Protein AF-A0A956DE74-F1 (afdb_monomer)

Solvent-accessible surface area (backbone atoms only — not comparable to full-atom values): 10924 Å² total; per-residue (Å²): 133,55,76,66,56,52,53,53,52,54,51,69,77,51,49,70,63,60,55,47,52,51,49,52,47,50,54,48,51,54,51,48,54,56,47,51,56,50,48,54,52,49,49,66,76,42,66,45,54,47,81,46,73,56,97,88,38,84,40,80,44,70,53,99,63,85,90,82,67,62,62,84,73,90,62,83,49,41,67,66,88,83,45,80,49,43,76,36,37,18,52,53,67,50,75,61,94,42,78,63,86,67,88,74,38,61,48,18,17,45,29,41,37,35,48,41,28,54,29,36,34,43,19,49,28,39,47,44,39,62,63,38,54,40,60,27,71,48,42,53,51,59,56,88,32,68,38,53,41,55,70,26,48,49,58,46,61,32,60,27,35,41,36,67,18,40,49,27,41,39,45,30,42,28,45,36,43,33,49,33,54,60,24,42,41,38,38,68,52,80,41,78,43,75,54,56,74,50,83,52,131

Structure (mmCIF, N/CA/C/O backbone):
data_AF-A0A956DE74-F1
#
_entry.id   AF-A0A956DE74-F1
#
loop_
_atom_site.group_PDB
_atom_site.id
_atom_site.type_symbol
_atom_site.label_atom_id
_atom_site.label_alt_id
_atom_site.label_comp_id
_atom_site.label_asym_id
_atom_site.label_entity_id
_atom_site.label_seq_id
_atom_site.pdbx_PDB_ins_code
_atom_site.Cartn_x
_atom_site.Cartn_y
_atom_site.Cartn_z
_atom_site.occupancy
_atom_site.B_iso_or_equiv
_atom_site.auth_seq_id
_atom_site.auth_comp_id
_atom_site.auth_asym_id
_atom_site.auth_atom_id
_atom_site.pdbx_PDB_model_num
ATOM 1 N N . VAL A 1 1 ? -47.817 22.800 61.074 1.00 56.66 1 VAL A N 1
ATOM 2 C CA . VAL A 1 1 ? -46.399 22.626 60.696 1.00 56.66 1 VAL A CA 1
ATOM 3 C C . VAL A 1 1 ? -45.781 24.006 60.689 1.00 56.66 1 VAL A C 1
ATOM 5 O O . VAL A 1 1 ? -46.282 24.863 59.968 1.00 56.66 1 VAL A O 1
ATOM 8 N N . THR A 1 2 ? -44.833 24.274 61.583 1.00 64.94 2 THR A N 1
ATOM 9 C CA . THR A 1 2 ? -44.181 25.591 61.629 1.00 64.94 2 THR A CA 1
ATOM 10 C C . THR A 1 2 ? -43.198 25.711 60.459 1.00 64.94 2 THR A C 1
ATOM 12 O O . THR A 1 2 ? -42.744 24.703 59.921 1.00 64.94 2 THR A O 1
ATOM 15 N N . THR A 1 3 ? -42.868 26.925 60.018 1.00 60.88 3 THR A N 1
ATOM 16 C CA . THR A 1 3 ? -41.879 27.138 58.940 1.00 60.88 3 THR A CA 1
ATOM 17 C C . THR A 1 3 ? -40.500 26.568 59.296 1.00 60.88 3 THR A C 1
ATOM 19 O O . THR A 1 3 ? -39.758 26.147 58.410 1.00 60.88 3 THR A O 1
ATOM 22 N N . THR A 1 4 ? -40.195 26.472 60.591 1.00 62.28 4 THR A N 1
ATOM 23 C CA . THR A 1 4 ? -39.001 25.823 61.143 1.00 62.28 4 THR A CA 1
ATOM 24 C C . THR A 1 4 ? -39.020 24.303 60.941 1.00 62.28 4 THR A C 1
ATOM 26 O O . THR A 1 4 ? -38.010 23.742 60.523 1.00 62.28 4 THR A O 1
ATOM 29 N N . ASP A 1 5 ? -40.162 23.629 61.119 1.00 6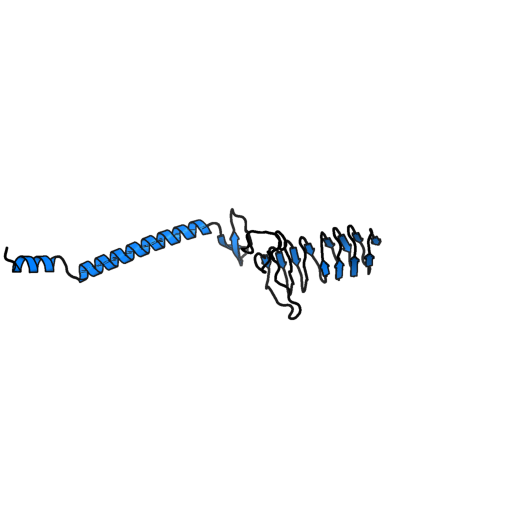7.00 5 ASP A N 1
ATOM 30 C CA . ASP A 1 5 ? -40.283 22.183 60.845 1.00 67.00 5 ASP A CA 1
ATOM 31 C C . ASP A 1 5 ? -40.059 21.864 59.364 1.00 67.00 5 ASP A C 1
ATOM 33 O O . ASP A 1 5 ? -39.419 20.869 59.024 1.00 67.00 5 ASP A O 1
ATOM 37 N N . LEU A 1 6 ? -40.552 22.729 58.470 1.00 65.38 6 LEU A N 1
ATOM 38 C CA . LEU A 1 6 ? -40.408 22.538 57.029 1.00 65.38 6 LEU A CA 1
ATOM 39 C C . LEU A 1 6 ? -38.949 22.690 56.582 1.00 65.38 6 LEU A C 1
ATOM 41 O O . LEU A 1 6 ? -38.472 21.870 55.808 1.00 65.38 6 LEU A O 1
ATOM 45 N N . ALA A 1 7 ? -38.228 23.689 57.099 1.00 63.50 7 ALA A N 1
ATOM 46 C CA . ALA A 1 7 ? -36.814 23.903 56.784 1.00 63.50 7 ALA A CA 1
ATOM 47 C C . ALA A 1 7 ? -35.923 22.757 57.292 1.00 63.50 7 ALA A C 1
ATOM 49 O O . ALA A 1 7 ? -35.018 22.319 56.586 1.00 63.50 7 ALA A O 1
ATOM 50 N N . THR A 1 8 ? -36.216 22.232 58.483 1.00 66.31 8 THR A N 1
ATOM 51 C CA . THR A 1 8 ? -35.467 21.112 59.074 1.00 66.31 8 THR A CA 1
ATOM 52 C C . THR A 1 8 ? -35.739 19.803 58.327 1.00 66.31 8 THR A C 1
ATOM 54 O O . THR A 1 8 ? -34.818 19.033 58.076 1.00 66.31 8 THR A O 1
ATOM 57 N N . THR A 1 9 ? -36.986 19.590 57.893 1.00 65.50 9 THR A N 1
ATOM 58 C CA . THR A 1 9 ? -37.369 18.439 57.059 1.00 65.50 9 THR A CA 1
ATOM 59 C C . THR A 1 9 ? -36.762 18.544 55.656 1.00 65.50 9 THR A C 1
ATOM 61 O O . THR A 1 9 ? -36.261 17.564 55.123 1.00 65.50 9 THR A O 1
ATOM 64 N N . LEU A 1 10 ? -36.737 19.731 55.044 1.00 62.66 10 LEU A N 1
ATOM 65 C CA . LEU A 1 10 ? -36.138 19.914 53.718 1.00 62.66 10 LEU A CA 1
ATOM 66 C C . LEU A 1 10 ? -34.612 19.713 53.748 1.00 62.66 10 LEU A C 1
ATOM 68 O O . LEU A 1 10 ? -34.058 19.099 52.841 1.00 62.66 10 LEU A O 1
ATOM 72 N N . ALA A 1 11 ? -33.950 20.162 54.820 1.00 62.94 11 ALA A N 1
ATOM 73 C CA . ALA A 1 11 ? -32.525 19.935 55.055 1.00 62.94 11 ALA A CA 1
ATOM 74 C C . ALA A 1 11 ? -32.190 18.465 55.374 1.00 62.94 11 ALA A C 1
ATOM 76 O O . ALA A 1 11 ? -31.088 18.020 55.070 1.00 62.94 11 ALA A O 1
ATOM 77 N N . SER A 1 12 ? -33.125 17.692 55.945 1.00 62.25 12 SER A N 1
ATOM 78 C CA . SER A 1 12 ? -32.927 16.254 56.178 1.00 62.25 12 SER A CA 1
ATOM 79 C C . SER A 1 12 ? -33.115 15.400 54.922 1.00 62.25 12 SER A C 1
ATOM 81 O O . SER A 1 12 ? -32.671 14.260 54.905 1.00 62.25 12 SER A O 1
ATOM 83 N N . TYR A 1 13 ? -33.798 15.917 53.896 1.00 58.00 13 TYR A N 1
ATOM 84 C CA . TYR A 1 13 ? -34.001 15.227 52.614 1.00 58.00 13 TYR A CA 1
ATOM 85 C C . TYR A 1 13 ? -32.890 15.491 51.593 1.00 58.00 13 TYR A C 1
ATOM 87 O O . TYR A 1 13 ? -32.813 14.806 50.576 1.00 58.00 13 TYR A O 1
ATOM 95 N N . VAL A 1 14 ? -32.057 16.501 51.833 1.00 57.69 14 VAL A N 1
ATOM 96 C CA . VAL A 1 14 ? -30.986 16.919 50.932 1.00 57.69 14 VAL A CA 1
ATOM 97 C C . VAL A 1 14 ? -29.757 17.185 51.783 1.00 57.69 14 VAL A C 1
ATOM 99 O O . VAL A 1 14 ? -29.447 18.328 52.120 1.00 57.69 14 VAL A O 1
ATOM 102 N N . THR A 1 15 ? -29.030 16.126 52.131 1.00 61.47 15 THR A N 1
ATOM 103 C CA . THR A 1 15 ? -27.623 16.331 52.461 1.00 61.47 15 THR A CA 1
ATOM 104 C C . THR A 1 15 ? -26.896 16.600 51.142 1.00 61.47 15 THR A C 1
ATOM 106 O O . THR A 1 15 ? -27.081 15.898 50.144 1.00 61.47 15 THR A O 1
ATOM 109 N N . THR A 1 16 ? -26.104 17.670 51.083 1.00 60.03 16 THR A N 1
ATOM 110 C CA . THR A 1 16 ? -25.291 18.007 49.900 1.00 60.03 16 THR A CA 1
ATOM 111 C C . THR A 1 16 ? -24.382 16.853 49.472 1.00 60.03 16 THR A C 1
ATOM 113 O O . THR A 1 16 ? -24.071 16.736 48.289 1.00 60.03 16 THR A O 1
ATOM 116 N N . ASP A 1 17 ? -24.023 15.976 50.410 1.00 60.31 17 ASP A N 1
ATOM 117 C CA . ASP A 1 17 ? -23.200 14.795 50.171 1.00 60.31 17 ASP A CA 1
ATOM 118 C C . ASP A 1 17 ? -23.963 13.689 49.426 1.00 60.31 17 ASP A C 1
ATOM 120 O O . ASP A 1 17 ? -23.415 13.118 48.489 1.00 60.31 17 ASP A O 1
ATOM 124 N N . GLU A 1 18 ? -25.239 13.428 49.731 1.00 59.62 18 GLU A N 1
ATOM 125 C CA . GLU A 1 18 ? -26.040 12.426 49.003 1.00 59.62 18 GLU A CA 1
ATOM 126 C C . GLU A 1 18 ? -26.357 12.867 47.568 1.00 59.62 18 GLU A C 1
ATOM 128 O O . GLU A 1 18 ? -26.261 12.070 46.632 1.00 59.62 18 GLU A O 1
ATOM 133 N N . LEU A 1 19 ? -26.668 14.150 47.358 1.00 60.34 19 LEU A N 1
ATOM 134 C CA . LEU A 1 19 ? -26.839 14.721 46.016 1.00 60.34 19 LEU A CA 1
ATOM 135 C C . LEU A 1 19 ? -25.513 14.779 45.245 1.00 60.34 19 LEU A C 1
ATOM 137 O O . LEU A 1 19 ? -25.495 14.489 44.049 1.00 60.34 19 LEU A O 1
ATOM 141 N N . GLY A 1 20 ? -24.403 15.086 45.923 1.00 60.62 20 GLY A N 1
ATOM 142 C CA . GLY A 1 20 ? -23.056 15.057 45.354 1.00 60.62 20 GLY A CA 1
ATOM 143 C C . GLY A 1 20 ? -22.611 13.650 44.951 1.00 60.62 20 GLY A C 1
ATOM 144 O O . GLY A 1 20 ? -22.106 13.465 43.845 1.00 60.62 20 GLY A O 1
ATOM 145 N N . MET A 1 21 ? -22.865 12.643 45.791 1.00 63.41 21 MET A N 1
ATOM 146 C CA . MET A 1 21 ? -22.577 11.234 45.499 1.00 63.41 21 MET A CA 1
ATOM 147 C C . MET A 1 21 ? -23.459 10.690 44.370 1.00 63.41 21 MET A C 1
ATOM 149 O O . MET A 1 21 ? -22.963 9.984 43.496 1.00 63.41 21 MET A O 1
ATOM 153 N N . THR A 1 22 ? -24.744 11.053 44.339 1.00 62.53 22 THR A N 1
ATOM 154 C CA . THR A 1 22 ? -25.683 10.605 43.296 1.00 62.53 22 THR A CA 1
ATOM 155 C C . THR A 1 22 ? -25.378 11.256 41.944 1.00 62.53 22 THR A C 1
ATOM 157 O O . THR A 1 22 ? -25.401 10.581 40.917 1.00 62.53 22 THR A O 1
ATOM 160 N N . LEU A 1 23 ? -25.023 12.546 41.924 1.00 62.25 23 LEU A N 1
ATOM 161 C CA . LEU A 1 23 ? -24.630 13.253 40.703 1.00 62.25 23 LEU A CA 1
ATOM 162 C C . LEU A 1 23 ? -23.264 12.782 40.181 1.00 62.25 23 LEU A C 1
ATOM 164 O O . LEU A 1 23 ? -23.113 12.587 38.976 1.00 62.25 23 LEU A O 1
ATOM 168 N N . ALA A 1 24 ? -22.292 12.543 41.068 1.00 63.16 24 ALA A N 1
ATOM 169 C CA . ALA A 1 24 ? -20.999 11.962 40.705 1.00 63.16 24 ALA A CA 1
ATOM 170 C C . ALA A 1 24 ? -21.144 10.521 40.189 1.00 63.16 24 ALA A C 1
ATOM 172 O O . ALA A 1 24 ? -20.508 10.159 39.200 1.00 63.16 24 ALA A O 1
ATOM 173 N N . GLY A 1 25 ? -22.012 9.718 40.813 1.00 68.12 25 GLY A N 1
ATOM 174 C CA . GLY A 1 25 ? -22.350 8.367 40.369 1.00 68.12 25 GLY A CA 1
ATOM 175 C C . GLY A 1 25 ? -23.009 8.361 38.992 1.00 68.12 25 GLY A C 1
ATOM 176 O O . GLY A 1 25 ? -22.530 7.675 38.099 1.00 68.12 25 GLY A O 1
ATOM 177 N N . TYR A 1 26 ? -24.028 9.196 38.772 1.00 65.94 26 TYR A N 1
ATOM 178 C CA . TYR A 1 26 ? -24.705 9.305 37.475 1.00 65.94 26 TYR A CA 1
ATOM 179 C C . TYR A 1 26 ? -23.790 9.843 36.366 1.00 65.94 26 TYR A C 1
ATOM 181 O O . TYR A 1 26 ? -23.816 9.342 35.243 1.00 65.94 26 TYR A O 1
ATOM 189 N N . ALA A 1 27 ? -22.945 10.835 36.669 1.00 65.81 27 ALA A N 1
ATOM 190 C 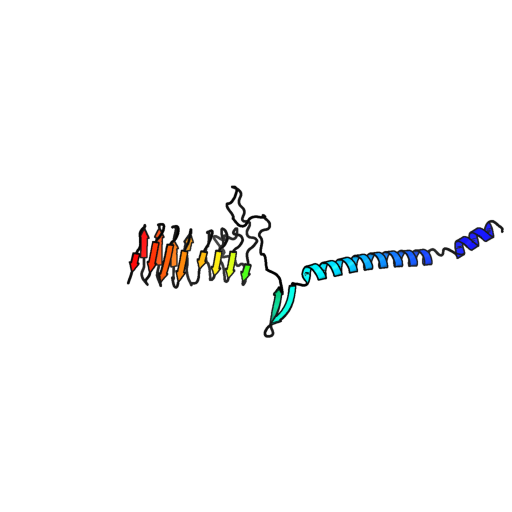CA . ALA A 1 27 ? -21.948 11.335 35.726 1.00 65.81 27 ALA A CA 1
ATOM 191 C C . ALA A 1 27 ? -20.909 10.258 35.379 1.00 65.81 27 ALA A C 1
ATOM 193 O O . ALA A 1 27 ? -20.501 10.156 34.227 1.00 65.81 27 ALA A O 1
ATOM 194 N N . THR A 1 28 ? -20.524 9.426 36.349 1.00 76.62 28 THR A N 1
ATOM 195 C CA . THR A 1 28 ? -19.595 8.314 36.130 1.00 76.62 28 THR A CA 1
ATOM 196 C C . THR A 1 28 ? -20.246 7.217 35.289 1.00 76.62 28 THR A C 1
ATOM 198 O O . THR A 1 28 ? -19.654 6.830 34.292 1.00 76.62 28 THR A O 1
ATOM 201 N N . THR A 1 29 ? -21.475 6.789 35.606 1.00 78.06 29 THR A N 1
ATOM 202 C CA . THR A 1 29 ? -22.224 5.785 34.826 1.00 78.06 29 THR A CA 1
ATOM 203 C C . THR A 1 29 ? -22.487 6.245 33.391 1.00 78.06 29 THR A C 1
ATOM 205 O O . THR A 1 29 ? -22.227 5.511 32.451 1.00 78.06 29 THR A O 1
ATOM 208 N N . SER A 1 30 ? -22.909 7.495 33.188 1.00 80.19 30 SER A N 1
ATOM 209 C CA . SER A 1 30 ? -23.118 8.057 31.843 1.00 80.19 30 SER A CA 1
ATOM 210 C C . SER A 1 30 ? -21.831 8.078 31.007 1.00 80.19 30 SER A C 1
ATOM 212 O O . SER A 1 30 ? -21.840 7.771 29.814 1.00 80.19 30 SER A O 1
ATOM 214 N N . VAL A 1 31 ? -20.698 8.413 31.633 1.00 86.81 31 VAL A N 1
ATOM 215 C CA . VAL A 1 31 ? -19.392 8.408 30.962 1.00 86.81 31 VAL A CA 1
ATOM 216 C C . VAL A 1 31 ? -18.912 6.985 30.681 1.00 86.81 31 VAL A C 1
ATOM 218 O O . VAL A 1 31 ? -18.359 6.761 29.604 1.00 86.81 31 VAL A O 1
ATOM 221 N N . THR A 1 32 ? -19.123 6.031 31.595 1.00 89.25 32 THR A N 1
ATOM 222 C CA . THR A 1 32 ? -18.771 4.622 31.363 1.00 89.25 32 THR A CA 1
ATOM 223 C C . THR A 1 32 ? -19.627 4.018 30.262 1.00 89.25 32 THR A C 1
ATOM 225 O O . THR A 1 32 ? -19.062 3.457 29.337 1.00 89.25 32 THR A O 1
ATOM 228 N N . ASP A 1 33 ? -20.940 4.253 30.256 1.00 89.75 33 ASP A N 1
ATOM 229 C CA . ASP A 1 33 ? -21.844 3.748 29.215 1.00 89.75 33 ASP A CA 1
ATOM 230 C C . ASP A 1 33 ? -21.463 4.300 27.829 1.00 89.75 33 ASP A C 1
ATOM 232 O O . ASP A 1 33 ? -21.441 3.583 26.826 1.00 89.75 33 ASP A O 1
ATOM 236 N N . ALA A 1 34 ? -21.116 5.591 27.758 1.00 90.62 34 ALA A N 1
ATOM 237 C CA . ALA A 1 34 ? -20.655 6.214 26.520 1.00 90.62 34 ALA A CA 1
ATOM 238 C C . ALA A 1 34 ? -19.284 5.686 26.068 1.00 90.62 34 ALA A C 1
ATOM 240 O O . ALA A 1 34 ? -19.010 5.626 24.866 1.00 90.62 34 ALA A O 1
ATOM 241 N N . LEU A 1 35 ? -18.403 5.343 27.010 1.00 94.56 35 LEU A N 1
ATOM 242 C CA . LEU A 1 35 ? -17.106 4.755 26.705 1.00 94.56 35 LEU A CA 1
ATOM 243 C C . LEU A 1 35 ? -17.258 3.311 26.228 1.00 94.56 35 LEU A C 1
ATOM 245 O O . LEU A 1 35 ? -16.674 2.978 25.201 1.00 94.56 35 LEU A O 1
ATOM 249 N N . ASP A 1 36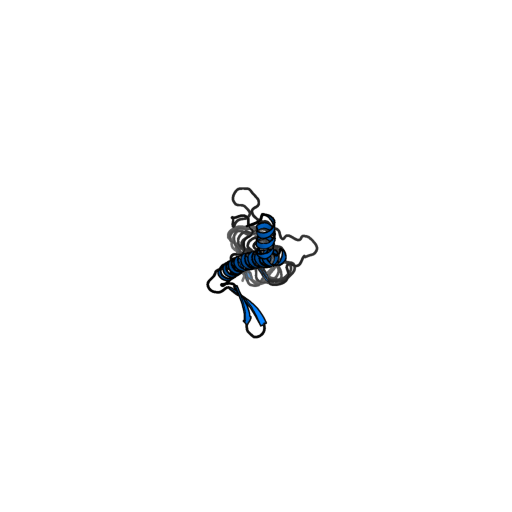 ? -18.081 2.512 26.900 1.00 94.69 36 ASP A N 1
ATOM 250 C CA . ASP A 1 36 ? -18.381 1.126 26.539 1.00 94.69 36 ASP A CA 1
ATOM 251 C C . ASP A 1 36 ? -18.964 1.066 25.125 1.00 94.69 36 ASP A C 1
ATOM 253 O O . ASP A 1 36 ? -18.424 0.382 24.259 1.00 94.69 36 ASP A O 1
ATOM 257 N N . GLY A 1 37 ? -19.947 1.917 24.812 1.00 95.25 37 GLY A N 1
ATOM 258 C CA . GLY A 1 37 ? -20.486 2.002 23.452 1.00 95.25 37 GLY A CA 1
ATOM 259 C C . GLY A 1 37 ? -19.447 2.412 22.394 1.00 95.25 37 GLY A C 1
ATOM 260 O O . GLY A 1 37 ? -19.513 1.973 21.244 1.00 95.25 37 GLY A O 1
ATOM 261 N N . ARG A 1 38 ? -18.456 3.241 22.756 1.00 96.62 38 ARG A N 1
ATOM 262 C CA . ARG A 1 38 ? -17.340 3.584 21.855 1.00 96.62 38 ARG A CA 1
ATOM 263 C C . ARG A 1 38 ? -16.367 2.421 21.677 1.00 96.62 38 ARG A C 1
ATOM 265 O O . ARG A 1 38 ? -15.850 2.265 20.572 1.00 96.62 38 ARG A O 1
ATOM 272 N N . VAL A 1 39 ? -16.100 1.654 22.731 1.00 96.88 39 VAL A N 1
ATOM 273 C CA . VAL A 1 39 ? -15.241 0.464 22.682 1.00 96.88 39 VAL A CA 1
ATOM 274 C C . VAL A 1 39 ? -15.890 -0.593 21.796 1.00 96.88 39 VAL A C 1
ATOM 276 O O . VAL A 1 39 ? -15.270 -0.979 20.810 1.00 96.88 39 VAL A O 1
ATOM 279 N N . ASP A 1 40 ? -17.160 -0.928 22.029 1.00 97.00 40 ASP A N 1
ATOM 280 C CA . ASP A 1 40 ? -17.918 -1.888 21.215 1.00 97.00 40 ASP A CA 1
ATOM 281 C C . ASP A 1 40 ? -17.918 -1.506 19.727 1.00 97.00 40 ASP A C 1
ATOM 283 O O . ASP A 1 40 ? -17.711 -2.335 18.834 1.00 97.00 40 ASP A O 1
ATOM 287 N N . GLY A 1 41 ? -18.116 -0.215 19.438 1.00 97.06 41 GLY A N 1
ATOM 288 C CA . GLY A 1 41 ? -18.075 0.302 18.073 1.00 97.06 41 GLY A CA 1
ATOM 289 C C . GLY A 1 41 ? -16.702 0.137 17.413 1.00 97.06 41 GLY A C 1
ATOM 290 O O . GLY A 1 41 ? -16.621 -0.243 16.243 1.00 97.06 41 GLY A O 1
ATOM 291 N N . LEU A 1 42 ? -15.617 0.398 18.148 1.00 96.94 42 LEU A N 1
ATOM 292 C CA . LEU A 1 42 ? -14.251 0.228 17.648 1.00 96.94 42 LEU A CA 1
ATOM 293 C C . LEU A 1 42 ? -13.878 -1.245 17.477 1.00 96.94 42 LEU A C 1
ATOM 295 O O . LEU A 1 42 ? -13.276 -1.588 16.460 1.00 96.94 42 LEU A O 1
ATOM 299 N N . GLU A 1 43 ? -14.253 -2.112 18.415 1.00 96.38 43 GLU A N 1
ATOM 300 C CA . GLU A 1 43 ? -14.028 -3.557 18.327 1.00 96.38 43 GLU A CA 1
ATOM 301 C C . GLU A 1 43 ? -14.732 -4.146 17.103 1.00 96.38 43 GLU A C 1
ATOM 303 O O . GLU A 1 43 ? -14.109 -4.853 16.316 1.00 96.38 43 GLU A O 1
ATOM 308 N N . SER A 1 44 ? -15.986 -3.762 16.855 1.00 96.19 44 SER A N 1
ATOM 309 C CA . SER A 1 44 ? -16.733 -4.190 15.666 1.00 96.19 44 SER A CA 1
ATOM 310 C C . SER A 1 44 ? -16.076 -3.735 14.355 1.00 96.19 44 SER A C 1
ATOM 312 O O . SER A 1 44 ? -15.918 -4.524 13.422 1.00 96.19 44 SER A O 1
ATOM 314 N N . LEU A 1 45 ? -15.622 -2.478 14.283 1.00 96.38 45 LEU A N 1
ATOM 315 C CA . LEU A 1 45 ? -14.962 -1.930 13.090 1.00 96.38 45 LEU A CA 1
ATOM 316 C C . LEU A 1 45 ? -13.557 -2.501 12.845 1.00 96.38 45 LEU A C 1
ATOM 318 O O . LEU A 1 45 ? -13.080 -2.469 11.710 1.00 96.38 45 LEU A O 1
ATOM 322 N N . THR A 1 46 ? -12.882 -2.991 13.887 1.00 95.94 46 THR A N 1
ATOM 323 C CA . THR A 1 46 ? -11.497 -3.486 13.812 1.00 95.94 46 THR A CA 1
ATOM 324 C C . THR A 1 46 ? -11.377 -5.002 13.936 1.00 95.94 46 THR A C 1
ATOM 326 O O . THR A 1 46 ? -10.273 -5.521 13.798 1.00 95.94 46 THR A O 1
ATOM 329 N N . ALA A 1 47 ? -12.495 -5.720 14.092 1.00 96.12 47 ALA A N 1
ATOM 330 C CA . ALA A 1 47 ? -12.550 -7.166 14.317 1.00 96.12 47 ALA A CA 1
ATOM 331 C C . ALA A 1 47 ? -11.768 -8.004 13.288 1.00 96.12 47 ALA A C 1
ATOM 333 O O . ALA A 1 47 ? -11.275 -9.082 13.608 1.00 96.12 47 ALA A O 1
ATOM 334 N N . SER A 1 48 ? -11.626 -7.514 12.054 1.00 97.50 48 SER A N 1
ATOM 335 C CA . SER A 1 48 ? -10.874 -8.194 10.994 1.00 97.50 48 SER A CA 1
ATOM 336 C C . SER A 1 48 ? -9.351 -8.083 11.122 1.00 97.50 48 SER A C 1
ATOM 338 O O . SER A 1 48 ? -8.654 -8.723 10.341 1.00 97.50 48 SER A O 1
ATOM 340 N N . MET A 1 49 ? -8.820 -7.275 12.047 1.00 97.50 49 MET A N 1
ATOM 341 C CA . MET A 1 49 ? -7.385 -7.104 12.287 1.00 97.50 49 MET A CA 1
ATOM 342 C C . MET A 1 49 ? -7.014 -7.614 13.680 1.00 97.50 49 MET A C 1
ATOM 344 O O . MET A 1 49 ? -7.527 -7.132 14.685 1.00 97.50 49 MET A O 1
ATOM 348 N N . SER A 1 50 ? -6.062 -8.541 13.760 1.00 96.56 50 SER A N 1
ATOM 349 C CA . SER A 1 50 ? -5.585 -9.086 15.036 1.00 96.56 50 SER A CA 1
ATOM 350 C C . SER A 1 50 ? -4.066 -9.235 15.064 1.00 96.56 50 SER A C 1
ATOM 352 O O . SER A 1 50 ? -3.407 -9.254 14.024 1.00 96.56 50 SER A O 1
ATOM 354 N N . VAL A 1 51 ? -3.493 -9.333 16.266 1.00 97.12 51 VAL A N 1
ATOM 355 C CA . VAL A 1 51 ? -2.104 -9.770 16.458 1.00 97.12 51 VAL A CA 1
ATOM 356 C C . VAL A 1 51 ? -2.125 -11.250 16.820 1.00 97.12 51 VAL A C 1
ATOM 358 O O . VAL A 1 51 ? -2.770 -11.640 17.790 1.00 97.12 51 VAL A O 1
ATOM 361 N N . ALA A 1 52 ? -1.402 -12.067 16.062 1.00 96.94 52 ALA A N 1
ATOM 362 C CA . ALA A 1 52 ? -1.303 -13.507 16.262 1.00 96.94 52 ALA A CA 1
ATOM 363 C C . ALA A 1 52 ? 0.158 -13.965 16.254 1.00 96.94 52 ALA A C 1
ATOM 365 O O . ALA A 1 52 ? 1.035 -13.292 15.717 1.00 96.94 52 ALA A O 1
ATOM 366 N N . THR A 1 53 ? 0.423 -15.141 16.820 1.00 97.88 53 THR A N 1
ATOM 367 C CA . THR A 1 53 ? 1.738 -15.784 16.730 1.00 97.88 53 THR A CA 1
ATOM 368 C C . THR A 1 53 ? 1.731 -16.791 15.586 1.00 97.88 53 THR A C 1
ATOM 370 O O . THR A 1 53 ? 1.054 -17.814 15.664 1.00 97.88 53 THR A O 1
ATOM 373 N N . ILE A 1 54 ? 2.515 -16.535 14.541 1.00 96.44 54 ILE A N 1
ATOM 374 C CA . ILE A 1 54 ? 2.691 -17.425 13.389 1.00 96.44 54 ILE A CA 1
ATOM 375 C C . ILE A 1 54 ? 4.123 -17.963 13.428 1.00 96.44 54 ILE A C 1
ATOM 377 O O . ILE A 1 54 ? 5.079 -17.194 13.427 1.00 96.44 54 ILE A O 1
ATOM 381 N N . HIS A 1 55 ? 4.283 -19.287 13.510 1.00 96.50 55 HIS A N 1
ATOM 382 C CA . HIS A 1 55 ? 5.594 -19.954 13.616 1.00 9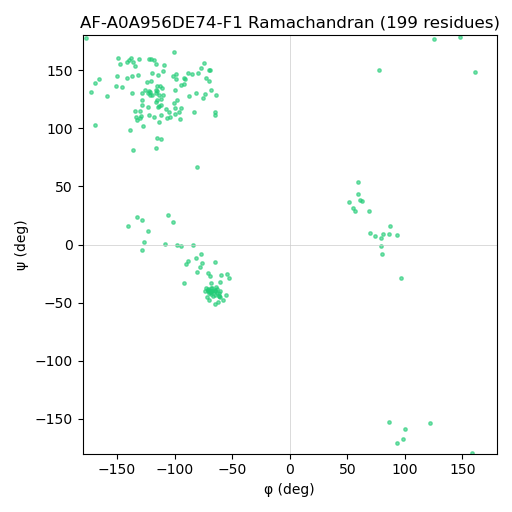6.50 55 HIS A CA 1
ATOM 383 C C . HIS A 1 55 ? 6.506 -19.398 14.733 1.00 96.50 55 HIS A C 1
ATOM 385 O O . HIS A 1 55 ? 7.721 -19.307 14.575 1.00 96.50 55 HIS A O 1
ATOM 391 N N . GLY A 1 56 ? 5.922 -19.012 15.873 1.00 97.06 56 GLY A N 1
ATOM 392 C CA . GLY A 1 56 ? 6.666 -18.455 17.010 1.00 97.06 56 GLY A CA 1
ATOM 393 C C . GLY A 1 56 ? 7.025 -16.969 16.884 1.00 97.06 56 GLY A C 1
ATOM 394 O O . 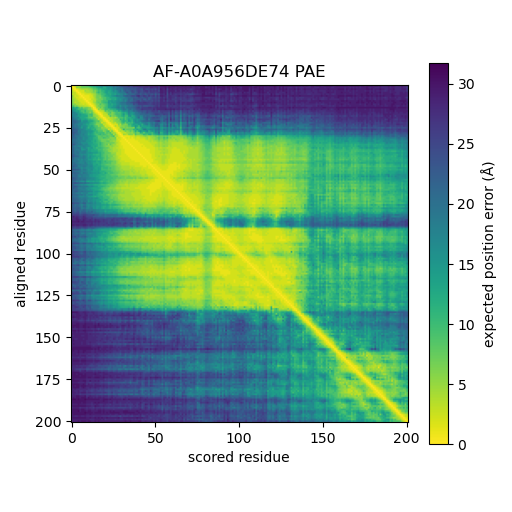GLY A 1 56 ? 7.771 -16.464 17.717 1.00 97.06 56 GLY A O 1
ATOM 395 N N . GLN A 1 57 ? 6.501 -16.264 15.878 1.00 97.31 57 GLN A N 1
ATOM 396 C CA . GLN A 1 57 ? 6.741 -14.838 15.642 1.00 97.31 57 GLN A CA 1
ATOM 397 C C . GLN A 1 57 ? 5.423 -14.057 15.672 1.00 97.31 57 GLN A C 1
ATOM 399 O O . GLN A 1 57 ? 4.411 -14.533 15.158 1.00 97.31 57 GLN A O 1
ATOM 404 N N . SER A 1 58 ? 5.425 -12.857 16.255 1.00 97.50 58 SER A N 1
ATOM 405 C CA . SER A 1 58 ? 4.254 -11.973 16.240 1.00 97.50 58 SER A CA 1
ATOM 406 C C . SER A 1 58 ? 3.979 -11.457 14.828 1.00 97.50 58 SER A C 1
ATOM 408 O O . SER A 1 58 ? 4.880 -10.961 14.154 1.00 97.50 58 SER A O 1
ATOM 410 N N . ALA A 1 59 ? 2.723 -11.525 14.406 1.00 96.69 59 ALA A N 1
ATOM 411 C CA . ALA A 1 59 ? 2.247 -11.081 13.106 1.00 96.69 59 ALA A CA 1
ATOM 412 C C . ALA A 1 59 ? 0.925 -10.325 13.260 1.00 96.69 59 ALA A C 1
ATOM 414 O O . ALA A 1 59 ? 0.098 -10.675 14.098 1.00 96.69 59 ALA A O 1
ATOM 415 N N . VAL A 1 60 ? 0.713 -9.306 12.426 1.00 97.25 60 VAL A N 1
ATOM 416 C CA . VAL A 1 60 ? -0.614 -8.703 12.243 1.00 97.25 60 VAL A CA 1
ATOM 417 C C . VAL A 1 60 ? -1.335 -9.486 11.151 1.00 97.25 60 VAL A C 1
ATOM 419 O O . VAL A 1 60 ? -0.785 -9.679 10.067 1.00 97.25 60 VAL A O 1
ATOM 422 N N . VAL A 1 61 ? -2.552 -9.938 11.437 1.00 96.94 61 VAL A N 1
ATOM 423 C CA . VAL A 1 61 ? -3.383 -10.739 10.535 1.00 96.94 61 VAL A CA 1
ATOM 424 C C . VAL A 1 61 ? -4.629 -9.950 10.167 1.00 96.94 61 VAL A C 1
ATOM 426 O O . VAL A 1 61 ? -5.304 -9.412 11.042 1.00 96.94 61 VAL A O 1
ATOM 429 N N . PHE A 1 62 ? -4.926 -9.911 8.869 1.00 97.69 62 PHE A N 1
ATOM 430 C CA . PHE A 1 62 ? -6.178 -9.399 8.323 1.00 97.69 62 PHE A CA 1
ATOM 431 C C . PHE A 1 62 ? -7.008 -10.584 7.821 1.00 97.69 62 PHE A C 1
ATOM 433 O O . PHE A 1 62 ? -6.574 -11.279 6.902 1.00 97.69 62 PHE A O 1
ATOM 440 N N . GLU A 1 63 ? -8.174 -10.830 8.417 1.00 97.19 63 GLU A N 1
ATOM 441 C CA . GLU A 1 63 ? -9.022 -11.985 8.103 1.00 97.19 63 GLU A CA 1
ATOM 442 C C . GLU A 1 63 ? -10.374 -11.553 7.520 1.00 97.19 63 GLU A C 1
ATOM 444 O O . GLU A 1 63 ? -11.028 -10.636 8.017 1.00 97.19 63 GLU A O 1
ATOM 449 N N . GLY A 1 64 ? -10.782 -12.197 6.421 1.00 97.00 64 GLY A N 1
ATOM 450 C CA . GLY A 1 64 ? -12.049 -11.910 5.738 1.00 97.00 64 GLY A CA 1
ATOM 451 C C . GLY A 1 64 ? -12.119 -10.552 5.022 1.00 97.00 64 GLY A C 1
ATOM 452 O O . GLY A 1 64 ? -13.197 -10.169 4.573 1.00 97.00 64 GLY A O 1
ATOM 453 N N . VAL A 1 65 ? -11.001 -9.825 4.896 1.00 97.81 65 VAL A N 1
ATOM 454 C CA . VAL A 1 65 ? -10.945 -8.475 4.304 1.00 97.81 65 VAL A CA 1
ATOM 455 C C . VAL A 1 65 ? -9.767 -8.301 3.344 1.00 97.81 65 VAL A C 1
ATOM 457 O O . VAL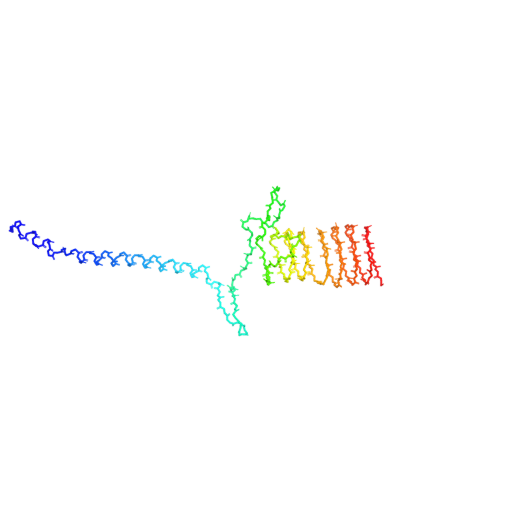 A 1 65 ? -8.749 -8.980 3.449 1.00 97.81 65 VAL A O 1
ATOM 460 N N . ASN A 1 66 ? -9.888 -7.342 2.422 1.00 96.69 66 ASN A N 1
ATOM 461 C CA . ASN A 1 66 ? -8.776 -6.883 1.587 1.00 96.69 66 ASN A CA 1
ATOM 462 C C . ASN A 1 66 ? -8.013 -5.750 2.284 1.00 96.69 66 ASN A C 1
ATOM 464 O O . ASN A 1 66 ? -8.614 -4.897 2.938 1.00 96.69 66 ASN A O 1
ATOM 468 N N . VAL A 1 67 ? -6.700 -5.669 2.059 1.00 94.88 67 VAL A N 1
ATOM 469 C CA . VAL A 1 67 ? -5.881 -4.539 2.521 1.00 94.88 67 VAL A CA 1
ATOM 470 C C . VAL A 1 67 ? -5.767 -3.503 1.407 1.00 94.88 67 VAL A C 1
ATOM 472 O O . VAL A 1 67 ? -5.219 -3.773 0.341 1.00 94.88 67 VAL A O 1
ATOM 475 N N . HIS A 1 68 ? -6.283 -2.299 1.652 1.00 93.25 68 HIS A N 1
ATOM 476 C CA . HIS A 1 68 ? -6.190 -1.175 0.722 1.00 93.25 68 HIS A CA 1
ATOM 477 C C . HIS A 1 68 ? -5.182 -0.153 1.252 1.00 93.25 68 HIS A C 1
ATOM 479 O O . HIS A 1 68 ? -5.468 0.570 2.204 1.00 93.25 68 HIS A O 1
ATOM 485 N N . VAL A 1 69 ? -4.019 -0.048 0.607 1.00 93.12 69 VAL A N 1
ATOM 486 C CA . VAL A 1 69 ? -3.001 0.957 0.948 1.00 93.12 69 VAL A CA 1
ATOM 487 C C . VAL A 1 69 ? -3.183 2.159 0.022 1.00 93.12 69 VAL A C 1
ATOM 489 O O . VAL A 1 69 ? -2.947 2.066 -1.179 1.00 93.12 69 VAL A O 1
ATOM 492 N N . ARG A 1 70 ? -3.680 3.278 0.558 1.00 91.81 70 ARG A N 1
ATOM 493 C CA . ARG A 1 70 ? -4.114 4.444 -0.233 1.00 91.81 70 ARG A CA 1
ATOM 494 C C . ARG A 1 70 ? -3.315 5.686 0.132 1.00 91.81 70 ARG A C 1
ATOM 496 O O . ARG A 1 70 ? -2.955 5.879 1.287 1.00 91.81 70 ARG A O 1
ATOM 503 N N . ASN A 1 71 ? -3.100 6.557 -0.847 1.00 90.44 71 ASN A N 1
ATOM 504 C CA . ASN A 1 71 ? -2.419 7.840 -0.662 1.00 90.44 71 ASN A CA 1
ATOM 505 C C . ASN A 1 71 ? -3.328 8.982 -0.158 1.00 90.44 71 ASN A C 1
ATOM 507 O O . ASN A 1 71 ? -2.870 10.110 0.006 1.00 90.44 71 ASN A O 1
ATOM 511 N N . GLY A 1 72 ? -4.619 8.702 0.056 1.00 90.81 72 GLY A N 1
ATOM 512 C CA . GLY A 1 72 ? -5.607 9.668 0.546 1.00 90.81 72 GLY A CA 1
ATOM 513 C C . GLY A 1 72 ? -6.166 10.635 -0.505 1.00 90.81 72 GLY A C 1
ATOM 514 O O . GLY A 1 72 ? -7.052 11.412 -0.173 1.00 90.81 72 GLY A O 1
ATOM 515 N N . LEU A 1 73 ? -5.718 10.571 -1.765 1.00 87.50 73 LEU A N 1
ATOM 516 C CA . LEU A 1 73 ? -6.098 11.532 -2.816 1.00 87.50 73 LEU A CA 1
ATOM 517 C C . LEU A 1 73 ? -7.290 11.084 -3.677 1.00 87.50 73 LEU A C 1
ATOM 519 O O . LEU A 1 73 ? -7.722 11.801 -4.571 1.00 87.50 73 LEU A O 1
ATOM 523 N N . GLY A 1 74 ? -7.842 9.896 -3.418 1.00 85.69 74 GLY A N 1
ATOM 524 C CA . GLY A 1 74 ? -9.029 9.401 -4.127 1.00 85.69 74 GLY A CA 1
ATOM 525 C C . GLY A 1 74 ? -8.777 8.931 -5.565 1.00 85.69 74 GLY A C 1
ATOM 526 O O . GLY A 1 74 ? -9.735 8.589 -6.250 1.00 85.69 74 GLY A O 1
ATOM 527 N N . GLN A 1 75 ? -7.518 8.866 -6.003 1.00 81.75 75 GLN A N 1
ATOM 528 C CA . GLN A 1 75 ? -7.112 8.460 -7.351 1.00 81.75 75 GLN A CA 1
ATOM 529 C C . GLN A 1 75 ? -5.944 7.467 -7.290 1.00 81.75 75 GLN A C 1
ATOM 531 O O . GLN A 1 75 ? -5.174 7.461 -6.330 1.00 81.75 75 GLN A O 1
ATOM 536 N N . THR A 1 76 ? -5.816 6.614 -8.310 1.00 74.31 76 THR A N 1
ATOM 537 C CA . THR A 1 76 ? -4.723 5.628 -8.407 1.00 74.31 76 THR A CA 1
ATOM 538 C C . THR A 1 76 ? -3.518 6.172 -9.175 1.00 74.31 76 THR A C 1
ATOM 540 O O . THR A 1 76 ? -2.383 5.812 -8.859 1.00 74.31 76 THR A O 1
ATOM 543 N N . ALA A 1 77 ? -3.761 7.028 -10.170 1.00 75.56 77 ALA A N 1
ATOM 544 C CA . ALA A 1 77 ? -2.751 7.564 -11.071 1.00 75.56 77 ALA A CA 1
ATOM 545 C C . ALA A 1 77 ? -2.137 8.870 -10.570 1.00 75.56 77 ALA A C 1
ATOM 547 O O . ALA A 1 77 ? -2.870 9.690 -10.041 1.00 75.56 77 ALA A O 1
ATOM 548 N N . CYS A 1 78 ? -0.829 9.085 -10.775 1.00 72.06 78 CYS A N 1
ATOM 549 C CA . CYS A 1 78 ? -0.158 10.347 -10.422 1.00 72.06 78 CYS A CA 1
ATOM 550 C C . CYS A 1 78 ? -0.435 11.504 -11.402 1.00 72.06 78 CYS A C 1
ATOM 552 O O . CYS A 1 78 ? -0.095 12.642 -11.087 1.00 72.06 78 CYS A O 1
ATOM 554 N N . ASP A 1 79 ? -0.952 11.215 -12.596 1.00 69.25 79 ASP A N 1
ATOM 555 C CA . ASP A 1 79 ? -1.017 12.122 -13.751 1.00 69.25 79 ASP A CA 1
ATOM 556 C C . ASP A 1 79 ? -2.429 12.274 -14.348 1.00 69.25 79 ASP A C 1
ATOM 558 O O . ASP A 1 79 ? -2.621 13.001 -15.325 1.00 69.25 79 ASP A O 1
ATOM 562 N N . GLU A 1 80 ? -3.444 11.633 -13.763 1.00 61.69 80 GLU A N 1
ATOM 563 C CA . GLU A 1 80 ? -4.830 11.811 -14.202 1.00 61.69 80 GLU A CA 1
ATOM 564 C C . GLU A 1 80 ? -5.394 13.162 -13.735 1.00 61.69 80 GLU A C 1
ATOM 566 O O . GLU A 1 80 ? -5.388 13.492 -12.554 1.00 61.69 80 GLU A O 1
ATOM 571 N N . GLY A 1 81 ? -5.924 13.956 -14.673 1.00 60.50 81 GLY A N 1
ATOM 572 C CA . GLY A 1 81 ? -6.621 15.213 -14.364 1.00 60.50 81 GLY A CA 1
ATOM 573 C C . GLY A 1 81 ? -5.734 16.457 -14.220 1.00 60.50 81 GLY A C 1
ATOM 574 O O . GLY A 1 81 ? -6.240 17.507 -13.837 1.00 60.50 81 GLY A O 1
ATOM 575 N N . GLY A 1 82 ? -4.440 16.378 -14.555 1.00 60.25 82 GLY A N 1
ATOM 576 C CA . GLY A 1 82 ? -3.548 17.547 -14.641 1.00 60.25 82 GLY A CA 1
ATOM 577 C C . GLY A 1 82 ? -3.014 18.083 -13.305 1.00 60.25 82 GLY A C 1
ATOM 578 O O . GLY A 1 82 ? -2.316 19.095 -13.302 1.00 60.25 82 GLY A O 1
ATOM 579 N N . ALA A 1 83 ? -3.296 17.409 -12.187 1.00 59.34 83 ALA A N 1
ATOM 580 C CA . ALA A 1 83 ? -2.724 17.699 -10.873 1.00 59.34 83 ALA A CA 1
ATOM 581 C C . ALA A 1 83 ? -1.839 16.528 -10.403 1.00 59.34 83 ALA A C 1
ATOM 583 O O . ALA A 1 83 ? -2.160 15.379 -10.709 1.00 59.34 83 ALA A O 1
ATOM 584 N N . PRO A 1 84 ? -0.739 16.781 -9.665 1.00 60.25 84 PRO A N 1
ATOM 585 C CA . PRO A 1 84 ? 0.092 15.713 -9.123 1.00 60.25 84 PRO A CA 1
ATOM 586 C C . PRO A 1 84 ? -0.706 14.908 -8.094 1.00 60.25 84 PRO A C 1
ATOM 588 O O . PRO A 1 84 ? -1.025 15.392 -7.010 1.00 60.25 84 PRO A O 1
ATOM 591 N N . ALA A 1 85 ? -1.018 13.665 -8.442 1.00 76.06 85 ALA A N 1
ATOM 592 C CA . ALA A 1 85 ? -1.826 12.763 -7.627 1.00 76.06 85 ALA A CA 1
ATOM 593 C C . ALA A 1 85 ? -0.982 11.725 -6.861 1.00 76.06 85 ALA A C 1
ATOM 595 O O . ALA A 1 85 ? -1.496 10.712 -6.388 1.00 76.06 85 ALA A O 1
ATOM 596 N N . CYS A 1 86 ? 0.317 11.997 -6.692 1.00 87.81 86 CYS A N 1
ATOM 597 C CA . CYS A 1 86 ? 1.220 11.230 -5.837 1.00 87.81 86 CYS A CA 1
ATOM 598 C C . CYS A 1 86 ? 1.901 12.123 -4.810 1.00 87.81 86 CYS A C 1
ATOM 600 O O . CYS A 1 86 ? 2.256 13.265 -5.092 1.00 87.81 86 CYS A O 1
ATOM 602 N N . ASN A 1 87 ? 2.022 11.595 -3.595 1.00 90.19 87 ASN A N 1
ATOM 603 C CA . ASN A 1 87 ? 2.466 12.334 -2.414 1.00 90.19 87 ASN A CA 1
ATOM 604 C C . ASN A 1 87 ? 3.397 11.506 -1.512 1.00 90.19 87 ASN A C 1
ATOM 606 O O . ASN A 1 87 ? 3.564 11.828 -0.338 1.00 90.19 87 ASN A O 1
ATOM 610 N N . GLY A 1 88 ? 3.954 10.404 -2.021 1.00 91.00 88 GLY A N 1
ATOM 611 C CA . GLY A 1 88 ? 4.819 9.503 -1.254 1.00 91.00 88 GLY A CA 1
ATOM 612 C C . GLY A 1 88 ? 4.094 8.503 -0.342 1.00 91.00 88 GLY A C 1
ATOM 613 O O . GLY A 1 88 ? 4.729 7.596 0.204 1.00 91.00 88 GLY A O 1
ATOM 614 N N . VAL A 1 89 ? 2.770 8.618 -0.181 1.00 93.50 89 VAL A N 1
ATOM 615 C CA . VAL A 1 89 ? 1.944 7.750 0.682 1.00 93.50 89 VAL A CA 1
ATOM 616 C C . VAL A 1 89 ? 1.222 6.694 -0.159 1.00 93.50 89 VAL A C 1
ATOM 618 O O . VAL A 1 89 ? 1.164 6.784 -1.384 1.00 93.50 89 VAL A O 1
ATOM 621 N N . GLY A 1 90 ? 0.672 5.662 0.479 1.00 93.12 90 GLY A N 1
ATOM 622 C CA . GLY A 1 90 ? -0.054 4.599 -0.213 1.00 93.12 90 GLY A CA 1
ATOM 623 C C . GLY A 1 90 ? 0.844 3.465 -0.710 1.00 93.12 90 GLY A C 1
ATOM 624 O O . GLY A 1 90 ? 0.425 2.707 -1.571 1.00 93.12 90 GLY A O 1
ATOM 625 N N . ASN A 1 91 ? 2.080 3.366 -0.216 1.00 93.69 91 ASN A N 1
ATOM 626 C CA . ASN A 1 91 ? 3.039 2.321 -0.580 1.00 93.69 91 ASN A CA 1
ATOM 627 C C . ASN A 1 91 ? 3.060 1.201 0.475 1.00 93.69 91 ASN A C 1
ATOM 629 O O . ASN A 1 91 ? 2.934 1.485 1.666 1.00 93.69 91 ASN A O 1
ATOM 633 N N . LEU A 1 92 ? 3.291 -0.045 0.058 1.00 94.69 92 LEU A N 1
ATOM 634 C CA . LEU A 1 92 ? 3.616 -1.160 0.952 1.00 94.69 92 LEU A CA 1
ATOM 635 C C . LEU A 1 92 ? 5.133 -1.382 0.932 1.00 94.69 92 LEU A C 1
ATOM 637 O O . LEU A 1 92 ? 5.681 -1.785 -0.091 1.00 94.69 92 LEU A O 1
ATOM 641 N N . VAL A 1 93 ? 5.807 -1.109 2.051 1.00 94.00 93 VAL A N 1
ATOM 642 C CA . VAL A 1 93 ? 7.269 -1.213 2.185 1.00 94.00 93 VAL A CA 1
ATOM 643 C C . VAL A 1 93 ? 7.618 -2.362 3.131 1.00 94.00 93 VAL A C 1
ATOM 645 O O . VAL A 1 93 ? 7.142 -2.394 4.263 1.00 94.00 93 VAL A O 1
ATOM 648 N N . LEU A 1 94 ? 8.442 -3.305 2.673 1.00 91.94 94 LEU A N 1
ATOM 649 C CA . LEU A 1 94 ? 8.987 -4.403 3.471 1.00 91.94 94 LEU A CA 1
ATOM 650 C C . LEU A 1 94 ? 10.452 -4.103 3.794 1.00 91.94 94 LEU A C 1
ATOM 652 O O . LEU A 1 94 ? 11.308 -4.085 2.905 1.00 91.94 94 LEU A O 1
ATOM 656 N N . GLY A 1 95 ? 10.726 -3.900 5.081 1.00 90.12 95 GLY A N 1
ATOM 657 C CA . GLY A 1 95 ? 11.997 -3.376 5.578 1.00 90.12 95 GLY A CA 1
ATOM 658 C C . GLY A 1 95 ? 11.896 -1.886 5.912 1.00 90.12 95 GLY A C 1
ATOM 659 O O . GLY A 1 95 ? 10.804 -1.368 6.146 1.00 90.12 95 GLY A O 1
ATOM 660 N N . TYR A 1 96 ? 13.038 -1.202 5.954 1.00 90.00 96 TYR A N 1
ATOM 661 C CA . TYR A 1 96 ? 13.102 0.232 6.236 1.00 90.00 96 TYR A CA 1
ATOM 662 C C . TYR A 1 96 ? 13.056 1.060 4.953 1.00 90.00 96 TYR A C 1
ATOM 664 O O . TYR A 1 96 ? 13.660 0.709 3.941 1.00 90.00 96 TYR A O 1
ATOM 672 N N . ASP A 1 97 ? 12.389 2.213 5.017 1.00 90.75 97 ASP A N 1
ATOM 673 C CA . ASP A 1 97 ? 12.393 3.190 3.932 1.0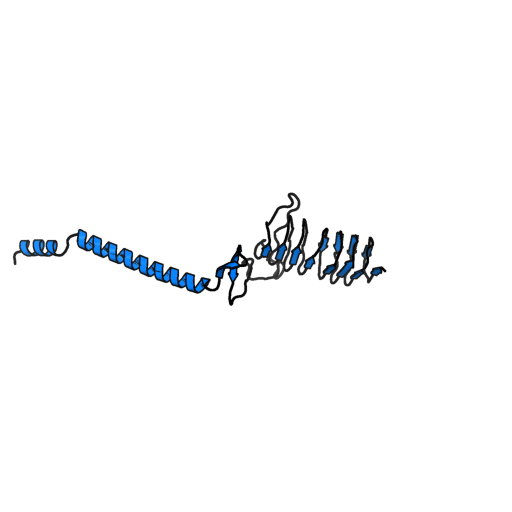0 90.75 97 ASP A CA 1
ATOM 674 C C . ASP A 1 97 ? 13.674 4.047 3.956 1.00 90.75 97 ASP A C 1
ATOM 676 O O . ASP A 1 97 ? 13.655 5.249 4.227 1.00 90.75 97 ASP A O 1
ATOM 680 N N . GLU A 1 98 ? 14.818 3.420 3.690 1.00 90.38 98 GLU A N 1
ATOM 681 C CA . GLU A 1 98 ? 16.149 4.024 3.842 1.00 90.38 98 GLU A CA 1
ATOM 682 C C . GLU A 1 98 ? 16.469 5.075 2.773 1.00 90.38 98 GLU A C 1
ATOM 684 O O . GLU A 1 98 ? 16.100 4.926 1.605 1.00 90.38 98 GLU A O 1
ATOM 689 N N . LEU A 1 99 ? 17.172 6.142 3.161 1.00 90.12 99 LEU A N 1
ATOM 690 C CA . LEU A 1 99 ? 17.713 7.137 2.230 1.00 90.12 99 LEU A CA 1
ATOM 691 C C . LEU A 1 99 ? 19.007 6.629 1.580 1.00 90.12 99 LEU A C 1
ATOM 693 O O . LEU A 1 99 ? 19.813 5.933 2.199 1.00 90.12 99 LEU A O 1
ATOM 697 N N . ARG A 1 100 ? 19.232 7.034 0.334 1.00 84.88 100 ARG A N 1
ATOM 698 C CA . ARG A 1 100 ? 20.468 6.832 -0.426 1.00 84.88 100 ARG A CA 1
ATOM 699 C C . ARG A 1 100 ? 21.547 7.849 -0.054 1.00 84.88 100 ARG A C 1
ATOM 701 O O . ARG A 1 100 ? 22.727 7.592 -0.266 1.00 84.88 100 ARG A O 1
ATOM 708 N N . GLY A 1 101 ? 21.152 9.006 0.478 1.00 85.00 101 GLY A N 1
ATOM 709 C CA . GLY A 1 101 ? 22.045 10.085 0.907 1.00 85.00 101 GLY A CA 1
ATOM 710 C C . GLY A 1 101 ? 22.227 11.188 -0.139 1.00 85.00 101 GLY A C 1
ATOM 711 O O . GLY A 1 101 ? 22.413 12.343 0.231 1.00 85.00 101 GLY A O 1
ATOM 712 N N . THR A 1 102 ? 22.122 10.875 -1.436 1.00 84.25 102 THR A N 1
ATOM 713 C CA . THR A 1 102 ? 21.992 11.873 -2.514 1.00 84.25 102 THR A CA 1
ATOM 714 C C . THR A 1 102 ? 21.017 11.384 -3.586 1.00 84.25 102 THR A C 1
ATOM 716 O O . THR A 1 102 ? 20.973 10.194 -3.900 1.00 84.25 102 THR A O 1
ATOM 719 N N . GLY A 1 103 ? 20.233 12.308 -4.156 1.00 84.19 103 GLY A N 1
ATOM 720 C CA . GLY A 1 103 ? 19.277 11.997 -5.225 1.00 84.19 103 GLY A CA 1
ATOM 721 C C . GLY A 1 103 ? 18.078 11.154 -4.778 1.00 84.19 103 GLY A C 1
ATOM 722 O O . GLY A 1 103 ? 17.558 10.379 -5.577 1.00 84.19 103 GLY A O 1
ATOM 723 N N . ASP A 1 104 ? 17.660 11.268 -3.516 1.00 87.88 104 ASP A N 1
ATOM 724 C CA . ASP A 1 104 ? 16.498 10.563 -2.972 1.00 87.88 104 ASP A CA 1
ATOM 725 C C . ASP A 1 104 ? 15.194 11.008 -3.654 1.00 87.88 104 ASP A C 1
ATOM 727 O O . ASP A 1 104 ? 14.898 12.200 -3.741 1.00 87.88 104 ASP A O 1
ATOM 731 N N . GLN A 1 105 ? 14.403 10.045 -4.129 1.00 86.62 105 GLN A N 1
ATOM 732 C CA . GLN A 1 105 ? 13.105 10.282 -4.772 1.00 86.62 105 GLN A CA 1
ATOM 733 C C . GLN A 1 105 ? 12.068 9.323 -4.182 1.00 86.62 105 GLN A C 1
ATOM 735 O O . GLN A 1 105 ? 12.119 8.119 -4.434 1.00 86.62 105 GLN A O 1
ATOM 740 N N . LYS A 1 106 ? 11.159 9.851 -3.353 1.00 89.69 106 LYS A N 1
ATOM 741 C CA . LYS A 1 106 ? 10.158 9.082 -2.581 1.00 89.69 106 LYS A CA 1
ATOM 742 C C . LYS A 1 106 ? 8.747 9.666 -2.673 1.00 89.69 106 LYS A C 1
ATOM 744 O O . LYS A 1 106 ? 7.924 9.460 -1.789 1.00 89.69 106 LYS A O 1
ATOM 749 N N . ASP A 1 107 ? 8.489 10.418 -3.731 1.00 89.88 107 ASP A N 1
ATOM 750 C CA . ASP A 1 107 ? 7.228 11.098 -4.021 1.00 89.88 107 ASP A CA 1
ATOM 751 C C . ASP A 1 107 ? 6.171 10.177 -4.656 1.00 89.88 107 ASP A C 1
ATOM 753 O O . ASP A 1 107 ? 4.993 10.531 -4.717 1.00 89.88 107 ASP A O 1
ATOM 757 N N . GLY A 1 108 ? 6.554 8.972 -5.082 1.00 89.44 108 GLY A N 1
ATOM 758 C CA . GLY A 1 108 ? 5.642 7.987 -5.652 1.00 89.44 108 GLY A CA 1
ATOM 759 C C . GLY A 1 108 ? 4.649 7.377 -4.655 1.00 89.44 108 GLY A C 1
ATOM 760 O O . GLY A 1 108 ? 4.949 7.195 -3.475 1.00 89.44 108 GLY A O 1
ATOM 761 N N . SER A 1 109 ? 3.474 6.988 -5.146 1.00 90.94 109 SER A N 1
ATOM 762 C CA . SER A 1 109 ? 2.384 6.361 -4.379 1.00 90.94 109 SER A CA 1
ATOM 763 C C . SER A 1 109 ? 2.007 4.997 -4.959 1.00 90.94 109 SER A C 1
ATOM 765 O O . SER A 1 109 ? 2.247 4.744 -6.131 1.00 90.94 109 SER A O 1
ATOM 767 N N . HIS A 1 110 ? 1.359 4.122 -4.187 1.00 90.56 110 HIS A N 1
ATOM 768 C CA . HIS A 1 110 ? 0.839 2.836 -4.690 1.00 90.56 110 HIS A CA 1
ATOM 769 C C . HIS A 1 110 ? 1.915 1.882 -5.237 1.00 90.56 110 HIS A C 1
ATOM 771 O O . HIS A 1 110 ? 1.705 1.200 -6.240 1.00 90.56 110 HIS A O 1
ATOM 777 N N . ASN A 1 111 ? 3.077 1.838 -4.584 1.00 89.50 111 ASN A N 1
ATOM 778 C CA . ASN A 1 111 ? 4.186 0.948 -4.920 1.00 89.50 111 ASN A CA 1
ATOM 779 C C . ASN A 1 111 ? 4.381 -0.135 -3.850 1.00 89.50 111 ASN A C 1
ATOM 781 O O . ASN A 1 111 ? 4.148 0.099 -2.663 1.00 89.50 111 ASN A O 1
ATOM 785 N N . PHE A 1 112 ? 4.862 -1.301 -4.270 1.00 91.19 112 PHE A N 1
ATOM 786 C CA . PHE A 1 112 ? 5.366 -2.359 -3.399 1.00 91.19 112 PHE A CA 1
ATOM 787 C C . PHE A 1 112 ? 6.894 -2.307 -3.384 1.00 91.19 112 PHE A C 1
ATOM 789 O O . PHE A 1 112 ? 7.514 -2.394 -4.440 1.00 91.19 112 PHE A O 1
ATOM 796 N N . VAL A 1 113 ? 7.511 -2.133 -2.217 1.00 90.06 113 VAL A N 1
ATOM 797 C CA . VAL A 1 113 ? 8.946 -1.842 -2.092 1.00 90.06 113 VAL A CA 1
ATOM 798 C C . VAL A 1 113 ? 9.595 -2.815 -1.122 1.00 90.06 113 VAL A C 1
ATOM 800 O O . VAL A 1 113 ? 9.113 -2.982 -0.009 1.00 90.06 113 VAL A O 1
ATOM 803 N N . VAL A 1 114 ? 10.704 -3.432 -1.517 1.00 88.81 114 VAL A N 1
ATOM 804 C CA . VAL A 1 114 ? 11.457 -4.390 -0.703 1.00 88.81 114 VAL A CA 1
ATOM 805 C C . VAL A 1 114 ? 12.955 -4.112 -0.834 1.00 88.81 114 VAL A C 1
ATOM 807 O O . VAL A 1 114 ? 13.481 -4.029 -1.944 1.00 88.81 114 VAL A O 1
ATOM 810 N N . GLY A 1 115 ? 13.665 -4.019 0.290 1.00 85.81 115 GLY A N 1
ATOM 811 C CA . GLY A 1 115 ? 15.117 -3.799 0.321 1.00 85.81 115 GLY A CA 1
ATOM 812 C C . GLY A 1 115 ? 15.531 -2.339 0.550 1.00 85.81 115 GLY A C 1
ATOM 813 O O . GLY A 1 115 ? 14.720 -1.513 0.960 1.00 85.81 115 GLY A O 1
ATOM 814 N N . ALA A 1 116 ? 16.811 -2.039 0.327 1.00 82.56 116 ALA A N 1
ATOM 815 C CA . ALA A 1 116 ? 17.494 -0.850 0.846 1.00 82.56 116 ALA A CA 1
ATOM 816 C C . ALA A 1 116 ? 17.652 0.284 -0.186 1.00 82.56 116 ALA A C 1
ATOM 818 O O . ALA A 1 116 ? 17.916 0.044 -1.363 1.00 82.56 116 ALA A O 1
ATOM 819 N N . GLN A 1 117 ? 17.574 1.540 0.270 1.00 85.88 117 GLN A N 1
ATOM 820 C CA . GLN A 1 117 ? 17.926 2.753 -0.502 1.00 85.88 117 GLN A CA 1
ATOM 821 C C . GLN A 1 117 ? 17.181 2.933 -1.841 1.00 85.88 117 GLN A C 1
ATOM 823 O O . GLN A 1 117 ? 17.691 3.520 -2.809 1.00 85.88 117 GLN A O 1
ATOM 828 N N . ASN A 1 118 ? 15.961 2.405 -1.914 1.00 83.19 118 ASN A N 1
ATOM 829 C CA . ASN A 1 118 ? 15.157 2.408 -3.125 1.00 83.19 118 ASN A CA 1
ATOM 830 C C . ASN A 1 118 ? 14.433 3.745 -3.328 1.00 83.19 118 ASN A C 1
ATOM 832 O O . ASN A 1 118 ? 13.728 4.240 -2.447 1.00 83.19 118 ASN A O 1
ATOM 836 N N . ASN A 1 119 ? 14.568 4.281 -4.538 1.00 85.88 119 ASN A N 1
ATOM 837 C CA . ASN A 1 119 ? 13.810 5.419 -5.032 1.00 85.88 119 ASN A CA 1
ATOM 838 C C . ASN A 1 119 ? 12.556 4.934 -5.761 1.00 85.88 119 ASN A C 1
ATOM 840 O O . ASN A 1 119 ? 12.600 3.990 -6.555 1.00 85.88 119 ASN A O 1
ATOM 844 N N . ARG A 1 120 ? 11.447 5.624 -5.509 1.00 86.69 120 ARG A N 1
ATOM 845 C CA . ARG A 1 120 ? 10.131 5.383 -6.096 1.00 86.69 120 ARG A CA 1
ATOM 846 C C . ARG A 1 120 ? 9.490 6.728 -6.437 1.00 86.69 120 ARG A C 1
ATOM 848 O O . ARG A 1 120 ? 8.929 7.413 -5.586 1.00 86.69 120 ARG A O 1
ATOM 855 N N . ALA A 1 121 ? 9.595 7.103 -7.695 1.00 80.00 121 ALA A N 1
ATOM 856 C CA . ALA A 1 121 ? 8.795 8.143 -8.310 1.00 80.00 121 ALA A CA 1
ATOM 857 C C . ALA A 1 121 ? 7.650 7.471 -9.095 1.00 80.00 121 ALA A C 1
ATOM 859 O O . ALA A 1 121 ? 7.816 6.406 -9.691 1.00 80.00 121 ALA A O 1
ATOM 860 N N . GLY A 1 122 ? 6.456 8.058 -9.099 1.00 83.00 122 GLY A N 1
ATOM 861 C CA . GLY A 1 122 ? 5.311 7.492 -9.826 1.00 83.00 122 GLY A CA 1
ATOM 862 C C . GLY A 1 122 ? 4.497 6.449 -9.046 1.00 83.00 122 GLY A C 1
ATOM 863 O O . GLY A 1 122 ? 4.399 6.513 -7.821 1.00 83.00 122 GLY A O 1
ATOM 864 N N . TYR A 1 123 ? 3.848 5.524 -9.758 1.00 84.94 123 TYR A N 1
ATOM 865 C CA . TYR A 1 123 ? 2.829 4.641 -9.187 1.00 84.94 123 TYR A CA 1
ATOM 866 C C . TYR A 1 123 ? 2.736 3.271 -9.850 1.00 84.94 123 TYR A C 1
ATOM 868 O O . TYR A 1 123 ? 3.158 3.101 -10.992 1.00 84.94 123 TYR A O 1
ATOM 876 N N . ALA A 1 124 ? 2.133 2.317 -9.130 1.00 81.81 124 ALA A N 1
ATOM 877 C CA . ALA A 1 124 ? 1.879 0.948 -9.579 1.00 81.81 124 ALA A CA 1
ATOM 878 C C . ALA A 1 124 ? 3.158 0.174 -9.962 1.00 81.81 124 ALA A C 1
ATOM 880 O O . ALA A 1 124 ? 3.206 -0.542 -10.965 1.00 81.81 124 ALA A O 1
ATOM 881 N N . SER A 1 125 ? 4.205 0.295 -9.139 1.00 81.44 125 SER A N 1
ATOM 882 C CA . SER A 1 125 ? 5.467 -0.431 -9.323 1.00 81.44 125 SER A CA 1
ATOM 883 C C . SER A 1 125 ? 5.797 -1.420 -8.201 1.00 81.44 125 SER A C 1
ATOM 885 O O . SER A 1 125 ? 5.348 -1.280 -7.064 1.00 81.44 125 SER A O 1
ATOM 887 N N . VAL A 1 126 ? 6.606 -2.425 -8.543 1.00 84.06 126 VAL A N 1
ATOM 888 C CA . VAL A 1 126 ? 7.265 -3.373 -7.639 1.00 84.06 126 VAL A CA 1
ATOM 889 C C . VAL A 1 126 ? 8.769 -3.094 -7.677 1.00 84.06 126 VAL A C 1
ATOM 891 O O . VAL A 1 126 ? 9.425 -3.323 -8.697 1.00 84.06 126 VAL A O 1
ATOM 894 N N . VAL A 1 127 ? 9.305 -2.594 -6.565 1.00 81.75 127 VAL A N 1
ATOM 895 C CA . VAL A 1 127 ? 10.694 -2.151 -6.404 1.00 81.75 127 VAL A CA 1
ATOM 896 C C . VAL A 1 127 ? 11.400 -3.081 -5.425 1.00 81.75 127 VAL A C 1
ATOM 898 O O . VAL A 1 127 ? 11.152 -3.008 -4.227 1.00 81.75 127 VAL A O 1
ATOM 901 N N . VAL A 1 128 ? 12.268 -3.966 -5.910 1.00 80.25 128 VAL A N 1
ATOM 902 C CA . VAL A 1 128 ? 12.950 -4.966 -5.072 1.00 80.25 128 VAL A CA 1
ATOM 903 C C . VAL A 1 128 ? 14.460 -4.875 -5.264 1.00 80.25 128 VAL A C 1
ATOM 905 O O . VAL A 1 128 ? 14.933 -4.839 -6.397 1.00 80.25 128 VAL A O 1
ATOM 908 N N . GLY A 1 129 ? 15.221 -4.871 -4.168 1.00 76.75 129 GLY A N 1
ATOM 909 C CA . GLY A 1 129 ? 16.687 -4.906 -4.183 1.00 76.75 129 GLY A CA 1
ATOM 910 C C . GLY A 1 129 ? 17.325 -3.716 -3.469 1.00 76.75 129 GLY A C 1
ATOM 911 O O . GLY A 1 129 ? 16.733 -3.150 -2.551 1.00 76.75 129 GLY A O 1
ATOM 912 N N . VAL A 1 130 ? 18.548 -3.362 -3.875 1.00 77.56 130 VAL A N 1
ATOM 913 C CA . VAL A 1 130 ? 19.321 -2.249 -3.301 1.00 77.56 130 VAL A CA 1
ATOM 914 C C . VAL A 1 130 ? 19.484 -1.135 -4.331 1.00 77.56 130 VAL A C 1
ATOM 916 O O . VAL A 1 130 ? 19.782 -1.412 -5.494 1.00 77.56 130 VAL A O 1
ATOM 919 N N . ALA A 1 131 ? 19.302 0.115 -3.898 1.00 75.25 131 ALA A N 1
ATOM 920 C CA . ALA A 1 131 ? 19.546 1.327 -4.681 1.00 75.25 131 ALA A CA 1
ATOM 921 C C . ALA A 1 131 ? 18.797 1.395 -6.030 1.00 75.25 131 ALA A C 1
ATOM 923 O O . ALA A 1 131 ? 19.257 2.028 -6.985 1.00 75.25 131 ALA A O 1
ATOM 924 N N . GLN A 1 132 ? 17.605 0.800 -6.110 1.00 68.75 132 GLN A N 1
ATOM 925 C CA . GLN A 1 132 ? 16.765 0.828 -7.309 1.00 68.75 132 GLN A CA 1
ATOM 926 C C . GLN A 1 132 ? 16.187 2.227 -7.546 1.00 68.75 132 GLN A C 1
ATOM 928 O O . GLN A 1 132 ? 15.967 2.977 -6.597 1.00 68.75 132 GLN A O 1
ATOM 933 N N . ASN A 1 133 ? 15.943 2.607 -8.801 1.00 68.69 133 ASN A N 1
ATOM 934 C CA . ASN A 1 133 ? 15.230 3.842 -9.137 1.00 68.69 133 ASN A CA 1
ATOM 935 C C . ASN A 1 133 ? 14.111 3.537 -10.134 1.00 68.69 133 ASN A C 1
ATOM 937 O O . ASN A 1 133 ? 14.381 3.117 -11.260 1.00 68.69 133 ASN A O 1
ATOM 941 N N . VAL A 1 134 ? 12.866 3.727 -9.701 1.00 68.44 134 VAL A N 1
ATOM 942 C CA . VAL A 1 134 ? 11.669 3.485 -10.508 1.00 68.44 134 VAL A CA 1
ATOM 943 C C . VAL A 1 134 ? 10.870 4.772 -10.614 1.00 68.44 134 VAL A C 1
ATOM 945 O O . VAL A 1 134 ? 10.590 5.385 -9.595 1.00 68.44 134 VAL A O 1
ATOM 948 N N . ALA A 1 135 ? 10.509 5.165 -11.839 1.00 59.09 135 ALA A N 1
ATOM 949 C CA . ALA A 1 135 ? 9.804 6.416 -12.133 1.00 59.09 135 ALA A CA 1
ATOM 950 C C . ALA A 1 135 ? 8.538 6.220 -12.999 1.00 59.09 135 ALA A C 1
ATOM 952 O O . ALA A 1 135 ? 8.151 7.126 -13.734 1.00 59.09 135 ALA A O 1
ATOM 953 N N . SER A 1 136 ? 7.946 5.017 -13.053 1.00 58.62 136 SER A N 1
ATOM 954 C CA . SER A 1 136 ? 6.976 4.656 -14.110 1.00 58.62 136 SER A CA 1
ATOM 955 C C . SER A 1 136 ? 5.761 3.851 -13.645 1.00 58.62 136 SER A C 1
ATOM 957 O O . SER A 1 136 ? 5.810 3.168 -12.631 1.00 58.62 136 SER A O 1
ATOM 959 N N . ARG A 1 137 ? 4.702 3.915 -14.473 1.00 52.84 137 ARG A N 1
ATOM 960 C CA . ARG A 1 137 ? 3.302 3.490 -14.258 1.00 52.84 137 ARG A CA 1
ATOM 961 C C . ARG A 1 137 ? 3.055 1.982 -14.063 1.00 52.84 137 ARG A C 1
ATOM 963 O O . ARG A 1 137 ? 1.945 1.604 -13.709 1.00 52.84 137 ARG A O 1
ATOM 970 N N . SER A 1 138 ? 4.011 1.105 -14.386 1.00 50.62 138 SER A N 1
ATOM 971 C CA . SER A 1 138 ? 3.869 -0.366 -14.298 1.00 50.62 138 SER A CA 1
ATOM 972 C C . SER A 1 138 ? 5.225 -1.046 -14.483 1.00 50.62 138 SER A C 1
ATOM 974 O O . SER A 1 138 ? 5.725 -1.125 -15.609 1.00 50.62 138 SER A O 1
ATOM 976 N N . LEU A 1 139 ? 5.851 -1.514 -13.402 1.00 51.75 139 LEU A N 1
ATOM 977 C CA . LEU A 1 139 ? 7.203 -2.074 -13.476 1.00 51.75 139 LEU A CA 1
ATOM 978 C C . LEU A 1 139 ? 7.451 -3.141 -12.403 1.00 51.75 139 LEU A C 1
ATOM 980 O O . LEU A 1 139 ? 7.092 -2.938 -11.248 1.00 51.75 139 LEU A O 1
ATOM 984 N N . ARG A 1 140 ? 8.085 -4.256 -12.790 1.00 49.84 140 ARG A N 1
ATOM 985 C CA . ARG A 1 140 ? 8.568 -5.326 -11.901 1.00 49.84 140 ARG A CA 1
ATOM 986 C C . ARG A 1 140 ? 10.069 -5.517 -12.134 1.00 49.84 140 ARG A C 1
ATOM 988 O O . ARG A 1 140 ? 10.454 -5.850 -13.254 1.00 49.84 140 ARG A O 1
ATOM 995 N N . LEU A 1 141 ? 10.893 -5.298 -11.104 1.00 55.75 141 LEU A N 1
ATOM 996 C CA . LEU A 1 141 ? 12.341 -5.560 -11.130 1.00 55.75 141 LEU A CA 1
ATOM 997 C C . LEU A 1 141 ? 12.726 -6.664 -10.148 1.00 55.75 141 LEU A C 1
ATOM 999 O O . LEU A 1 141 ? 12.298 -6.643 -8.998 1.00 55.75 141 LEU A O 1
ATOM 1003 N N . GLU A 1 142 ? 13.596 -7.568 -10.597 1.00 49.03 142 GLU A N 1
ATOM 1004 C CA . GLU A 1 142 ? 14.278 -8.575 -9.779 1.00 49.03 142 GLU A CA 1
ATOM 1005 C C . GLU A 1 142 ? 15.774 -8.589 -10.186 1.00 49.03 142 GLU A C 1
ATOM 1007 O O . GLU A 1 142 ? 16.080 -8.908 -11.335 1.00 49.03 142 GLU A O 1
ATOM 1012 N N . GLY A 1 143 ? 16.720 -8.207 -9.305 1.00 44.16 143 GLY A N 1
ATOM 1013 C CA . GLY A 1 143 ? 18.171 -8.299 -9.597 1.00 44.16 143 GLY A CA 1
ATOM 1014 C C . GLY A 1 143 ? 19.098 -7.236 -8.970 1.00 44.16 143 GLY A C 1
ATOM 1015 O O . GLY A 1 143 ? 18.648 -6.342 -8.261 1.00 44.16 143 GLY A O 1
ATOM 1016 N N . ASN A 1 144 ? 20.417 -7.356 -9.214 1.00 34.09 144 ASN A N 1
ATOM 1017 C CA . ASN A 1 144 ? 21.492 -6.686 -8.446 1.00 34.09 144 ASN A CA 1
ATOM 1018 C C . ASN A 1 144 ? 22.053 -5.373 -9.058 1.00 34.09 144 ASN A C 1
ATOM 1020 O O . ASN A 1 144 ? 22.918 -4.760 -8.446 1.00 34.09 144 ASN A O 1
ATOM 1024 N N . THR A 1 145 ? 21.606 -4.866 -10.220 1.00 40.69 145 THR A N 1
ATOM 1025 C CA . THR A 1 145 ? 21.804 -3.428 -10.579 1.00 40.69 145 THR A CA 1
ATOM 1026 C C . THR A 1 145 ? 20.915 -2.991 -11.763 1.00 40.69 145 THR A C 1
ATOM 1028 O O . THR A 1 145 ? 20.682 -3.777 -12.680 1.00 40.69 145 THR A O 1
ATOM 1031 N N . ALA A 1 146 ? 20.374 -1.758 -11.741 1.00 46.56 146 ALA A N 1
ATOM 1032 C CA . ALA A 1 146 ? 19.205 -1.353 -12.547 1.00 46.56 146 ALA A CA 1
ATOM 1033 C C . ALA A 1 146 ? 19.166 0.115 -13.020 1.00 46.56 146 ALA A C 1
ATOM 1035 O O . ALA A 1 146 ? 19.665 1.003 -12.333 1.00 46.56 146 ALA A O 1
ATOM 1036 N N . GLU A 1 147 ? 18.438 0.357 -14.120 1.00 45.25 147 GLU A N 1
ATOM 1037 C CA . GLU A 1 147 ? 17.739 1.610 -14.467 1.00 45.25 147 GLU A CA 1
ATOM 1038 C C . GLU A 1 147 ? 16.601 1.353 -15.501 1.00 45.25 147 GLU A C 1
ATOM 1040 O O . GLU A 1 147 ? 16.799 0.754 -16.557 1.00 45.25 147 GLU A O 1
ATOM 1045 N N . VAL A 1 148 ? 15.364 1.805 -15.251 1.00 48.06 148 VAL A N 1
ATOM 1046 C CA . VAL A 1 148 ? 14.249 1.657 -16.220 1.00 48.06 148 VAL A CA 1
ATOM 1047 C C . VAL A 1 148 ? 13.287 2.849 -16.162 1.00 48.06 148 VAL A C 1
ATOM 1049 O O . VAL A 1 148 ? 12.871 3.267 -15.084 1.00 48.06 148 VAL A O 1
ATOM 1052 N N . ARG A 1 149 ? 12.876 3.355 -17.333 1.00 48.44 149 ARG A N 1
ATOM 1053 C CA . ARG A 1 149 ? 11.842 4.386 -17.543 1.00 48.44 149 ARG A CA 1
ATOM 1054 C C . ARG A 1 149 ? 10.847 3.876 -18.605 1.00 48.44 149 ARG A C 1
ATOM 1056 O O . ARG A 1 149 ? 11.212 3.682 -19.759 1.00 48.44 149 ARG A O 1
ATOM 1063 N N . ALA A 1 150 ? 9.611 3.566 -18.213 1.00 44.66 150 ALA A N 1
ATOM 1064 C CA . ALA A 1 150 ? 8.772 2.570 -18.892 1.00 44.66 150 ALA A CA 1
ATOM 1065 C C . ALA A 1 150 ? 7.451 3.078 -19.506 1.00 44.66 150 ALA A C 1
ATOM 1067 O O . ALA A 1 150 ? 6.820 4.011 -19.012 1.00 44.66 150 ALA A O 1
ATOM 1068 N N . THR A 1 151 ? 6.945 2.296 -20.473 1.00 40.66 151 THR A N 1
ATOM 1069 C CA . THR A 1 151 ? 5.494 2.022 -20.645 1.00 40.66 151 THR A CA 1
ATOM 1070 C C . THR A 1 151 ? 5.160 0.514 -20.750 1.00 40.66 151 THR A C 1
ATOM 1072 O O . THR A 1 151 ? 3.992 0.156 -20.722 1.00 40.66 151 THR A O 1
ATOM 1075 N N . THR A 1 152 ? 6.141 -0.406 -20.777 1.00 45.16 152 THR A N 1
ATOM 1076 C CA . THR A 1 152 ? 6.048 -1.775 -20.183 1.00 45.16 152 THR A CA 1
ATOM 1077 C C . THR A 1 152 ? 7.420 -2.449 -20.247 1.00 45.16 152 THR A C 1
ATOM 1079 O O . THR A 1 152 ? 8.014 -2.421 -21.320 1.00 45.16 152 THR A O 1
ATOM 1082 N N . ALA A 1 153 ? 7.931 -3.052 -19.161 1.00 44.00 153 ALA A N 1
ATOM 1083 C CA . ALA A 1 153 ? 9.152 -3.869 -19.232 1.00 44.00 153 ALA A CA 1
ATOM 1084 C C . ALA A 1 153 ? 9.235 -5.025 -18.219 1.00 44.00 153 ALA A C 1
ATOM 1086 O O . ALA A 1 153 ? 8.779 -4.890 -17.084 1.00 44.00 153 ALA A O 1
ATOM 1087 N N . ARG A 1 154 ? 9.838 -6.147 -18.656 1.0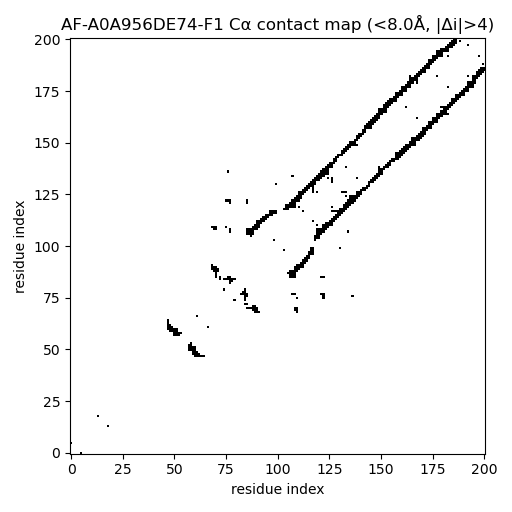0 44.84 154 ARG A N 1
ATOM 1088 C CA . ARG A 1 154 ? 10.131 -7.383 -17.894 1.00 44.84 154 ARG A CA 1
ATOM 1089 C C . ARG A 1 154 ? 11.635 -7.667 -17.955 1.00 44.84 154 ARG A C 1
ATOM 1091 O O . ARG A 1 154 ? 12.185 -7.666 -19.057 1.00 44.84 154 ARG A O 1
ATOM 1098 N N . PHE A 1 155 ? 12.245 -7.916 -16.793 1.00 50.66 155 PHE A N 1
ATOM 1099 C CA . PHE A 1 155 ? 13.666 -8.237 -16.615 1.00 50.66 155 PHE A CA 1
ATOM 1100 C C . PHE A 1 155 ? 13.845 -9.591 -15.935 1.00 50.66 155 PHE A C 1
ATOM 1102 O O . PHE A 1 155 ? 13.256 -9.828 -14.885 1.00 50.66 155 PHE A O 1
ATOM 1109 N N . GLU A 1 156 ? 14.698 -10.441 -16.504 1.00 48.78 156 GLU A N 1
ATOM 1110 C CA . GLU A 1 156 ? 15.196 -11.665 -15.867 1.00 48.78 156 GLU A CA 1
ATOM 1111 C C . GLU A 1 156 ? 16.730 -11.692 -15.995 1.00 48.78 156 GLU A C 1
ATOM 1113 O O . GLU A 1 156 ? 17.252 -11.867 -17.095 1.00 48.78 156 GLU A O 1
ATOM 1118 N N . GLY A 1 157 ? 17.452 -11.486 -14.883 1.00 44.28 157 GLY A N 1
ATOM 1119 C CA . GLY A 1 157 ? 18.889 -11.792 -14.772 1.00 44.28 157 GLY A CA 1
ATOM 1120 C C . GLY A 1 157 ? 19.927 -10.689 -15.066 1.00 44.28 157 GLY A C 1
ATOM 1121 O O . GLY A 1 157 ? 21.112 -11.006 -15.089 1.00 44.28 157 GLY A O 1
ATOM 1122 N N . THR A 1 158 ? 19.575 -9.414 -15.271 1.00 50.97 158 THR A N 1
ATOM 1123 C CA . THR A 1 158 ? 20.556 -8.380 -15.691 1.00 50.97 158 THR A CA 1
ATOM 1124 C C . THR A 1 158 ? 21.346 -7.731 -14.545 1.00 50.97 158 THR A C 1
ATOM 1126 O O . THR A 1 158 ? 20.799 -7.464 -13.475 1.00 50.97 158 THR A O 1
ATOM 1129 N N . THR A 1 159 ? 22.608 -7.368 -14.815 1.00 48.66 159 THR A N 1
ATOM 1130 C CA . THR A 1 159 ? 23.473 -6.582 -13.913 1.00 48.66 159 THR A CA 1
ATOM 1131 C C . THR A 1 159 ? 23.374 -5.070 -14.133 1.00 48.66 159 THR A C 1
ATOM 1133 O O . THR A 1 159 ? 23.861 -4.347 -13.300 1.00 48.66 159 THR A O 1
ATOM 1136 N N . THR A 1 160 ? 22.843 -4.536 -15.238 1.00 53.97 160 THR A N 1
ATOM 1137 C CA . THR A 1 160 ? 22.466 -3.106 -15.398 1.00 53.97 160 THR A CA 1
ATOM 1138 C C . THR A 1 160 ? 21.657 -2.959 -16.685 1.00 53.97 160 THR A C 1
ATOM 1140 O O . THR A 1 160 ? 21.994 -3.537 -17.709 1.00 53.97 160 THR A O 1
ATOM 1143 N N . ALA A 1 161 ? 20.600 -2.161 -16.699 1.00 52.47 161 ALA A N 1
ATOM 1144 C CA . ALA A 1 161 ? 19.922 -1.779 -17.938 1.00 52.47 161 ALA A CA 1
ATOM 1145 C C . ALA A 1 161 ? 19.493 -0.319 -17.833 1.00 52.47 161 ALA A C 1
ATOM 1147 O O . ALA A 1 161 ? 19.375 0.152 -16.717 1.00 52.47 161 ALA A O 1
ATOM 1148 N N . THR A 1 162 ? 19.289 0.377 -18.951 1.00 58.22 162 THR A N 1
ATOM 1149 C CA . THR A 1 162 ? 18.593 1.667 -19.056 1.00 58.22 162 THR A CA 1
ATOM 1150 C C . THR A 1 162 ? 17.630 1.548 -20.231 1.00 58.22 162 THR A C 1
ATOM 1152 O O . THR A 1 162 ? 18.057 1.473 -21.383 1.00 58.22 162 THR A O 1
ATOM 1155 N N . VAL A 1 163 ? 16.329 1.511 -19.961 1.00 58.81 163 VAL A N 1
ATOM 1156 C CA . VAL A 1 163 ? 15.281 1.399 -20.991 1.00 58.81 163 VAL A CA 1
ATOM 1157 C C . VAL A 1 163 ? 14.430 2.653 -20.962 1.00 58.81 163 VAL A C 1
ATOM 1159 O O . VAL A 1 163 ? 13.993 3.040 -19.885 1.00 58.81 163 VAL A O 1
ATOM 1162 N N . THR A 1 164 ? 14.204 3.283 -22.114 1.00 59.81 164 THR A N 1
ATOM 1163 C CA . THR A 1 164 ? 13.388 4.509 -22.234 1.00 59.81 164 THR A CA 1
ATOM 1164 C C . THR A 1 164 ? 12.217 4.370 -23.220 1.00 59.81 164 THR A C 1
ATOM 1166 O O . THR A 1 164 ? 11.579 5.359 -23.574 1.00 59.81 164 THR A O 1
ATOM 1169 N N . GLY A 1 165 ? 11.915 3.146 -23.673 1.00 54.19 165 GLY A N 1
ATOM 1170 C CA . GLY A 1 165 ? 10.857 2.852 -24.647 1.00 54.19 165 GLY A CA 1
ATOM 1171 C C . GLY A 1 165 ? 9.627 2.135 -24.075 1.00 54.19 165 GLY A C 1
ATOM 1172 O O . GLY A 1 165 ? 9.704 1.402 -23.087 1.00 54.19 165 GLY A O 1
ATOM 1173 N N . ALA A 1 166 ? 8.474 2.312 -24.726 1.00 56.66 166 ALA A N 1
ATOM 1174 C CA . ALA A 1 166 ? 7.242 1.583 -24.417 1.00 56.66 166 ALA A CA 1
ATOM 1175 C C . ALA A 1 166 ? 7.346 0.097 -24.821 1.00 56.66 166 ALA A C 1
ATOM 1177 O O . ALA A 1 166 ? 7.884 -0.214 -25.880 1.00 56.66 166 ALA A O 1
ATOM 1178 N N . THR A 1 167 ? 6.816 -0.829 -24.015 1.00 60.84 167 THR A N 1
ATOM 1179 C CA . THR A 1 167 ? 6.674 -2.252 -24.394 1.00 60.84 167 THR A CA 1
ATOM 1180 C C . THR A 1 167 ? 7.999 -2.963 -24.737 1.00 60.84 167 THR A C 1
ATOM 1182 O O . THR A 1 167 ? 8.149 -3.542 -25.809 1.00 60.84 167 THR A O 1
ATOM 1185 N N . THR A 1 168 ? 8.997 -2.916 -23.850 1.00 58.06 168 THR A N 1
ATOM 1186 C CA . THR A 1 168 ? 10.327 -3.518 -24.058 1.00 58.06 168 THR A CA 1
ATOM 1187 C C . THR A 1 168 ? 10.597 -4.687 -23.108 1.00 58.06 168 THR A C 1
ATOM 1189 O O . THR A 1 168 ? 10.481 -4.533 -21.903 1.00 58.06 168 THR A O 1
ATOM 1192 N N . THR A 1 169 ? 11.011 -5.851 -23.609 1.00 60.47 169 THR A N 1
ATOM 1193 C CA . THR A 1 169 ? 11.357 -7.027 -22.781 1.00 60.47 169 THR A CA 1
ATOM 1194 C C . THR A 1 169 ? 12.859 -7.305 -22.824 1.00 60.47 169 THR A C 1
ATOM 1196 O O . THR A 1 169 ? 13.442 -7.312 -23.906 1.00 60.47 169 THR A O 1
ATOM 1199 N N . VAL A 1 170 ? 13.489 -7.561 -21.672 1.00 62.72 170 VAL A N 1
ATOM 1200 C CA . VAL A 1 170 ? 14.916 -7.912 -21.573 1.00 62.72 170 VAL A CA 1
ATOM 1201 C C . VAL A 1 170 ? 15.088 -9.192 -20.760 1.00 62.72 170 VAL A C 1
ATOM 1203 O O . VAL A 1 170 ? 14.734 -9.241 -19.588 1.00 62.72 170 VAL A O 1
ATOM 1206 N N . THR A 1 171 ? 15.657 -10.233 -21.357 1.00 58.50 171 THR A N 1
ATOM 1207 C CA . THR A 1 171 ? 15.903 -11.524 -20.691 1.00 58.50 171 THR A CA 1
ATOM 1208 C C . THR A 1 171 ? 17.368 -11.932 -20.859 1.00 58.50 171 THR A C 1
ATOM 1210 O O . THR A 1 171 ? 17.755 -12.399 -21.929 1.00 58.50 171 THR A O 1
ATOM 1213 N N . GLY A 1 172 ? 18.216 -11.754 -19.845 1.00 55.34 172 GLY A N 1
ATOM 1214 C CA . GLY A 1 172 ? 19.640 -12.098 -19.942 1.00 55.34 172 GLY A CA 1
ATOM 1215 C C . GLY A 1 172 ? 20.548 -11.382 -18.940 1.00 55.34 172 GLY A C 1
ATOM 1216 O O . GLY A 1 172 ? 20.088 -10.595 -18.123 1.00 55.34 172 GLY A O 1
ATOM 1217 N N . THR A 1 173 ? 21.853 -11.656 -18.999 1.00 53.16 173 THR A N 1
ATOM 1218 C CA . THR A 1 173 ? 22.881 -11.160 -18.063 1.00 53.16 173 THR A CA 1
ATOM 1219 C C . THR A 1 173 ? 23.828 -10.165 -18.757 1.00 53.16 173 THR A C 1
ATOM 1221 O O . THR A 1 173 ? 24.836 -10.554 -19.329 1.00 53.16 173 THR A O 1
ATOM 1224 N N . GLY A 1 174 ? 23.550 -8.857 -18.742 1.00 55.22 174 GLY A N 1
ATOM 1225 C CA . GLY A 1 174 ? 24.431 -7.863 -19.389 1.00 55.22 174 GLY A CA 1
ATOM 1226 C C . GLY A 1 174 ? 23.979 -6.412 -19.211 1.00 55.22 174 GLY A C 1
ATOM 1227 O O . GLY A 1 174 ? 22.937 -6.176 -18.603 1.00 55.22 174 GLY A O 1
ATOM 1228 N N . VAL A 1 175 ? 24.766 -5.452 -19.730 1.00 53.69 175 VAL A N 1
ATOM 1229 C CA . VAL A 1 175 ? 24.409 -4.017 -19.774 1.00 53.69 175 VAL A CA 1
ATOM 1230 C C . VAL A 1 175 ? 23.534 -3.748 -21.000 1.00 53.69 175 VAL A C 1
ATOM 1232 O O . VAL A 1 175 ? 24.034 -3.861 -22.119 1.00 53.69 175 VAL A O 1
ATOM 1235 N N . ALA A 1 176 ? 22.266 -3.369 -20.826 1.00 58.34 176 ALA A N 1
ATOM 1236 C CA . ALA A 1 176 ? 21.366 -3.061 -21.947 1.00 58.34 176 ALA A CA 1
ATOM 1237 C C . ALA A 1 176 ? 20.944 -1.581 -21.970 1.00 58.34 176 ALA A C 1
ATOM 1239 O O . ALA A 1 176 ? 20.278 -1.127 -21.047 1.00 58.34 176 ALA A O 1
ATOM 1240 N N . ARG A 1 177 ? 21.271 -0.822 -23.027 1.00 62.91 177 ARG A N 1
ATOM 1241 C CA . ARG A 1 177 ? 20.692 0.514 -23.290 1.00 62.91 177 ARG A CA 1
ATOM 1242 C C . ARG A 1 177 ? 19.654 0.415 -24.402 1.00 62.91 177 ARG A C 1
ATOM 1244 O O . ARG A 1 177 ? 20.020 0.187 -25.553 1.00 62.91 177 ARG A O 1
ATOM 1251 N N . LEU A 1 178 ? 18.373 0.572 -24.070 1.00 64.38 178 LEU A N 1
ATOM 1252 C CA . LEU A 1 178 ? 17.260 0.393 -25.007 1.00 64.38 178 LEU A CA 1
ATOM 1253 C C . LEU A 1 178 ? 16.486 1.699 -25.171 1.00 64.38 178 LEU A C 1
ATOM 1255 O O . LEU A 1 178 ? 15.763 2.132 -24.274 1.00 64.38 178 LEU A O 1
ATOM 1259 N N . ASN A 1 179 ? 16.623 2.302 -26.346 1.00 63.00 179 ASN A N 1
ATOM 1260 C CA . ASN A 1 179 ? 15.902 3.504 -26.745 1.00 63.00 179 ASN A CA 1
ATOM 1261 C C . ASN A 1 179 ? 14.989 3.149 -27.927 1.00 63.00 179 ASN A C 1
ATOM 1263 O O . ASN A 1 179 ? 15.410 3.182 -29.080 1.00 63.00 179 ASN A O 1
ATOM 1267 N N . GLY A 1 180 ? 13.741 2.764 -27.654 1.00 56.56 180 GLY A N 1
ATOM 1268 C CA . GLY A 1 180 ? 12.760 2.448 -28.698 1.00 56.56 180 GLY A CA 1
ATOM 1269 C C . GLY A 1 180 ? 11.585 1.615 -28.193 1.00 56.56 180 GLY A C 1
ATOM 1270 O O . GLY A 1 180 ? 11.739 0.818 -27.272 1.00 56.56 180 GLY A O 1
ATOM 1271 N N . ALA A 1 181 ? 10.402 1.802 -28.781 1.00 62.62 181 ALA A N 1
ATOM 1272 C CA . ALA A 1 181 ? 9.223 1.017 -28.426 1.00 62.62 181 ALA A CA 1
ATOM 1273 C C . ALA A 1 181 ? 9.267 -0.398 -29.038 1.00 62.62 181 ALA A C 1
ATOM 1275 O O . ALA A 1 181 ? 9.836 -0.582 -30.113 1.00 62.62 181 ALA A O 1
ATOM 1276 N N . ASN A 1 182 ? 8.623 -1.375 -28.392 1.00 65.31 182 ASN A N 1
ATOM 1277 C CA . ASN A 1 182 ? 8.449 -2.750 -28.889 1.00 65.31 182 ASN A CA 1
ATOM 1278 C C . ASN A 1 182 ? 9.761 -3.536 -29.091 1.00 65.31 182 ASN A C 1
ATOM 1280 O O . ASN A 1 182 ? 9.894 -4.302 -30.045 1.00 65.31 182 ASN A O 1
ATOM 1284 N N . THR A 1 183 ? 10.742 -3.352 -28.204 1.00 63.50 183 THR A N 1
ATOM 1285 C CA . THR A 1 183 ? 12.041 -4.035 -28.304 1.00 63.50 183 THR A CA 1
ATOM 1286 C C . THR A 1 183 ? 12.052 -5.317 -27.467 1.00 63.50 183 THR A C 1
ATOM 1288 O O . THR A 1 183 ? 11.588 -5.329 -26.334 1.00 63.50 183 THR A O 1
ATOM 1291 N N . THR A 1 184 ? 12.609 -6.414 -27.982 1.00 64.62 184 THR A N 1
ATOM 1292 C CA . THR A 1 184 ? 12.966 -7.586 -27.159 1.00 64.62 184 THR A CA 1
ATOM 1293 C C . THR A 1 184 ? 14.463 -7.822 -27.269 1.00 64.62 1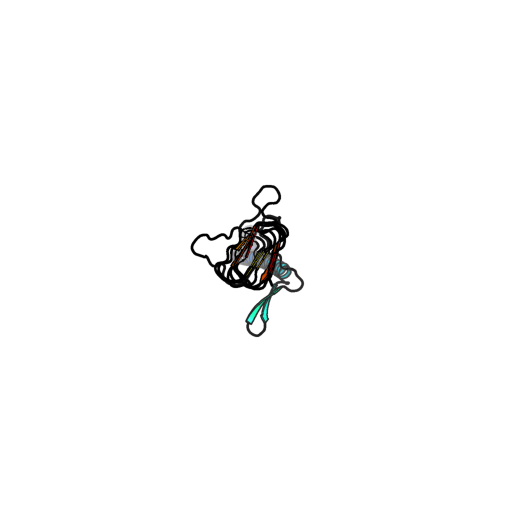84 THR A C 1
ATOM 1295 O O . THR A 1 184 ? 14.965 -7.885 -28.391 1.00 64.62 184 THR A O 1
ATOM 1298 N N . VAL A 1 185 ? 15.150 -7.940 -26.131 1.00 66.88 185 VAL A N 1
ATOM 1299 C CA . VAL A 1 185 ? 16.571 -8.298 -26.042 1.00 66.88 185 VAL A CA 1
ATOM 1300 C C . VAL A 1 185 ? 16.736 -9.544 -25.194 1.00 66.88 185 VAL A C 1
ATOM 1302 O O . VAL A 1 185 ? 16.208 -9.619 -24.088 1.00 66.88 185 VAL A O 1
ATOM 1305 N N . SER A 1 186 ? 17.505 -10.503 -25.699 1.00 67.69 186 SER A N 1
ATOM 1306 C CA . SER A 1 186 ? 17.927 -11.677 -24.943 1.00 67.69 186 SER A CA 1
ATOM 1307 C C . SER A 1 186 ? 19.426 -11.928 -25.091 1.00 67.69 186 SER A C 1
ATOM 1309 O O . SER A 1 186 ? 19.956 -11.656 -26.166 1.00 67.69 186 SER A O 1
ATOM 1311 N N . GLY A 1 187 ? 20.092 -12.437 -24.046 1.00 59.44 187 GLY A N 1
ATOM 1312 C CA . GLY A 1 187 ? 21.515 -12.832 -24.082 1.00 59.44 187 GLY A CA 1
ATOM 1313 C C . GLY A 1 187 ? 22.401 -12.187 -23.004 1.00 59.44 187 GLY A C 1
ATOM 1314 O O . GLY A 1 187 ? 21.936 -11.378 -22.203 1.00 59.44 187 GLY A O 1
ATOM 1315 N N . SER A 1 188 ? 23.686 -12.557 -22.961 1.00 59.72 188 SER A N 1
ATOM 1316 C CA . SER A 1 188 ? 24.619 -12.195 -21.876 1.00 59.72 188 SER A CA 1
ATOM 1317 C C . SER A 1 188 ? 25.655 -11.107 -22.228 1.00 59.72 188 SER A C 1
ATOM 1319 O O . SER A 1 188 ? 26.761 -11.096 -21.686 1.00 59.72 188 SER A O 1
ATOM 1321 N N . ALA A 1 189 ? 25.355 -10.228 -23.191 1.00 57.59 189 ALA A N 1
ATOM 1322 C CA . ALA A 1 189 ? 26.323 -9.278 -23.751 1.00 57.59 189 ALA A CA 1
ATOM 1323 C C . ALA A 1 189 ? 25.910 -7.806 -23.587 1.00 57.59 189 ALA A C 1
ATOM 1325 O O . ALA A 1 189 ? 24.735 -7.472 -23.410 1.00 57.59 189 ALA A O 1
ATOM 1326 N N . LEU A 1 190 ? 26.898 -6.907 -23.675 1.00 59.97 190 LEU A N 1
ATOM 1327 C CA . LEU A 1 190 ? 26.689 -5.459 -23.688 1.00 59.97 190 LEU A CA 1
ATOM 1328 C C . LEU A 1 190 ? 25.922 -5.070 -24.958 1.00 59.97 190 LEU A C 1
ATOM 1330 O O . LEU A 1 190 ? 26.425 -5.232 -26.067 1.00 59.97 190 LEU A O 1
ATOM 1334 N N . THR A 1 191 ? 24.696 -4.581 -24.795 1.00 60.69 191 THR A N 1
ATOM 1335 C CA . THR A 1 191 ? 23.748 -4.423 -25.898 1.00 60.69 191 THR A CA 1
ATOM 1336 C C . THR A 1 191 ? 23.181 -3.008 -25.917 1.00 60.69 191 THR A C 1
ATOM 1338 O O . THR A 1 191 ? 22.606 -2.545 -24.936 1.00 60.69 191 THR A O 1
ATOM 1341 N N . THR A 1 192 ? 23.313 -2.303 -27.041 1.00 63.06 192 THR A N 1
ATOM 1342 C CA . THR A 1 192 ? 22.592 -1.043 -27.279 1.00 63.06 192 THR A CA 1
ATOM 1343 C C . THR A 1 192 ? 21.602 -1.265 -28.411 1.00 63.06 192 THR A C 1
ATOM 1345 O O . THR A 1 192 ? 22.015 -1.590 -29.520 1.00 63.06 192 THR A O 1
ATOM 1348 N N . VAL A 1 193 ? 20.306 -1.098 -28.142 1.00 63.28 193 VAL A N 1
ATOM 1349 C CA . VAL A 1 193 ? 19.258 -1.164 -29.172 1.00 63.28 193 VAL A CA 1
ATOM 1350 C C . VAL A 1 193 ? 18.591 0.192 -29.280 1.00 63.28 193 VAL A C 1
ATOM 1352 O O . VAL A 1 193 ? 18.055 0.716 -28.304 1.00 63.28 193 VAL A O 1
ATOM 1355 N N . ILE A 1 194 ? 18.624 0.753 -30.484 1.00 62.50 194 ILE A N 1
ATOM 1356 C CA . ILE A 1 194 ? 17.949 2.002 -30.826 1.00 62.50 194 ILE A CA 1
ATOM 1357 C C . ILE A 1 194 ? 16.896 1.649 -31.884 1.00 62.50 194 ILE A C 1
ATOM 1359 O O . ILE A 1 194 ? 17.157 1.726 -33.080 1.00 62.50 194 ILE A O 1
ATOM 1363 N N . GLY A 1 195 ? 15.735 1.175 -31.421 1.00 56.53 195 GLY A N 1
ATOM 1364 C CA . GLY A 1 195 ? 14.635 0.669 -32.253 1.00 56.53 195 GLY A CA 1
ATOM 1365 C C . GLY A 1 195 ? 14.834 -0.747 -32.828 1.00 56.53 195 GLY A C 1
ATOM 1366 O O . GLY A 1 195 ? 15.950 -1.182 -33.099 1.00 56.53 195 GLY A O 1
ATOM 1367 N N . GLY A 1 196 ? 13.725 -1.469 -33.034 1.00 60.59 196 GLY A N 1
ATOM 1368 C CA . GLY A 1 196 ? 13.701 -2.816 -33.626 1.00 60.59 196 GLY A CA 1
ATOM 1369 C C . GLY A 1 196 ? 13.735 -3.971 -32.612 1.00 60.59 196 GLY A C 1
ATOM 1370 O O . GLY A 1 196 ? 13.579 -3.779 -31.413 1.00 60.59 196 GLY A O 1
ATOM 1371 N N . THR A 1 197 ? 13.901 -5.204 -33.101 1.00 55.62 197 THR A N 1
ATOM 1372 C CA . THR A 1 197 ? 14.076 -6.417 -32.275 1.00 55.62 197 THR A CA 1
ATOM 1373 C C . THR A 1 197 ? 15.508 -6.922 -32.427 1.00 55.62 197 THR A C 1
ATOM 1375 O O . THR A 1 197 ? 15.946 -7.135 -33.555 1.00 55.62 197 THR A O 1
ATOM 1378 N N . LEU A 1 198 ? 16.222 -7.158 -31.319 1.00 59.19 198 LEU A N 1
ATOM 1379 C CA . LEU A 1 198 ? 17.574 -7.723 -31.339 1.00 59.19 198 LEU A CA 1
ATOM 1380 C C . LEU A 1 198 ? 17.620 -9.009 -30.510 1.00 59.19 198 LEU A C 1
ATOM 1382 O O . LEU A 1 198 ? 17.526 -8.976 -29.288 1.00 59.19 198 LEU A O 1
ATOM 1386 N N . ARG A 1 199 ? 17.810 -10.147 -31.180 1.00 55.41 199 ARG A N 1
ATOM 1387 C CA . ARG A 1 199 ? 18.101 -11.428 -30.525 1.00 55.41 199 ARG A CA 1
ATOM 1388 C C . ARG A 1 199 ? 19.600 -11.686 -30.611 1.00 55.41 199 ARG A C 1
ATOM 1390 O O . ARG A 1 199 ? 20.119 -11.793 -31.719 1.00 55.41 199 ARG A O 1
ATOM 1397 N N . LEU A 1 200 ? 20.278 -11.758 -29.468 1.00 53.88 200 LEU A N 1
ATOM 1398 C CA . LEU A 1 200 ? 21.656 -12.237 -29.391 1.00 53.88 200 LEU A CA 1
ATOM 1399 C C . LEU A 1 200 ? 21.619 -13.700 -28.932 1.00 53.88 200 LEU A C 1
ATOM 1401 O O . LEU A 1 200 ? 20.868 -14.030 -28.011 1.00 53.88 200 LEU A O 1
ATOM 1405 N N . ASN A 1 201 ? 22.372 -14.557 -29.625 1.00 50.22 201 ASN A N 1
ATOM 1406 C CA . ASN A 1 201 ? 22.595 -15.952 -29.235 1.00 50.22 201 ASN A CA 1
ATOM 1407 C C . ASN A 1 201 ? 23.748 -16.033 -28.238 1.00 50.22 201 ASN A C 1
ATOM 1409 O O . ASN A 1 201 ? 24.754 -15.325 -28.477 1.00 50.22 201 ASN A O 1
#

pLDDT: mean 73.36, std 17.44, range [34.09, 97.88]

Sequence (201 aa):
VTTTDLATTLASYVTTDELGMTLAGYATTSVTDALDGRVDGLESLTASMSVATIHGQSAVVFEGVNVHVRNGLGQTACDEGGAPACNGVGNLVLGYDELRGTGDQKDGSHNFVVGAQNNRAGYASVVVGVAQNVASRSLRLEGNTAEVRATTARFEGTTTATVTGATTTVTGTGVARLNGANTTVSGSALTTVIGGTLRLN

Mean predicted aligned error: 14.35 Å

Foldseek 3Di:
DDPVVVVVVVCVVDDVVVVVVVVVVVVVVVVVVVVVVVVVVVCVVCVQWDWDQDPNDTDIGGPPDDDFFDPPQPDQWLCPPNHGSFALGSEAEDDDPEAPPPPAARREHAEYAYDEREHDATHQYYHYDYNHHDHDDHYYDDDDEEAEDELDEDEDAEPYEYANEYCEYEYEYEYEYHAYYNEYEYYRYRYYHNDDYDYDD

Radius of gyration: 31.71 Å; Cα contacts (8 Å, |Δi|>4): 427; chains: 1; bounding box: 73×47×95 Å

Secondary structure (DSSP, 8-state):
--HHHHHHHHHHH--HHHHHHHHHHHHHHHHHHHHHHHHHHHHHHHTTEEEEEETTEEEEEE-SS------SSS-S-SSGGGS----S-S-EEES-----SSS-----BS-EEESSS-EE-SBSEEEESSS-EE-SSSEE--SSS--B--SSEEEES-SEEEE-SSSEEEESSSEEEEESSS-EEESSS-EEEESS-EE--